Protein AF-A0A956B922-F1 (afdb_monomer)

Mean predicted aligned error: 12.4 Å

Structure (mmCIF, N/CA/C/O backbone):
data_AF-A0A956B922-F1
#
_entry.id   AF-A0A956B922-F1
#
loop_
_atom_site.group_PDB
_atom_site.id
_atom_site.type_symbol
_atom_site.label_atom_id
_atom_site.label_alt_id
_atom_site.label_comp_id
_atom_site.label_asym_id
_atom_site.label_entity_id
_atom_site.label_seq_id
_atom_site.pdbx_PDB_ins_code
_atom_site.Cartn_x
_atom_site.Cartn_y
_atom_site.Cartn_z
_atom_site.occupancy
_atom_site.B_iso_or_equiv
_atom_site.auth_seq_id
_atom_site.auth_comp_id
_atom_site.auth_asym_id
_atom_site.auth_atom_id
_atom_site.pdbx_PDB_model_num
ATOM 1 N N . MET A 1 1 ? -27.093 -33.932 66.397 1.00 34.81 1 MET A N 1
ATOM 2 C CA . MET A 1 1 ? -25.924 -34.643 65.842 1.00 34.81 1 MET A CA 1
ATOM 3 C C . MET A 1 1 ? -26.112 -34.804 64.341 1.00 34.81 1 MET A C 1
ATOM 5 O O . MET A 1 1 ? -27.134 -35.323 63.929 1.00 34.81 1 MET A O 1
ATOM 9 N N . SER A 1 2 ? -25.127 -34.314 63.583 1.00 29.86 2 SER A N 1
ATOM 10 C CA . SER A 1 2 ? -24.833 -34.545 62.159 1.00 29.86 2 SER A CA 1
ATOM 11 C C . SER A 1 2 ? -25.889 -34.184 61.099 1.00 29.86 2 SER A C 1
ATOM 13 O O . SER A 1 2 ? -26.718 -34.999 60.703 1.00 29.86 2 SER A O 1
ATOM 15 N N . LYS A 1 3 ? -25.764 -32.958 60.565 1.00 28.09 3 LYS A N 1
ATOM 16 C CA . LYS A 1 3 ? -26.136 -32.622 59.184 1.00 28.09 3 LYS A CA 1
ATOM 17 C C . LYS A 1 3 ? -25.155 -33.341 58.249 1.00 28.09 3 LYS A C 1
ATOM 19 O O . LYS A 1 3 ? -23.951 -33.140 58.387 1.00 28.09 3 LYS A O 1
ATOM 24 N N . LYS A 1 4 ? -25.651 -34.121 57.287 1.00 29.56 4 LYS A N 1
ATOM 25 C CA . LYS A 1 4 ? -24.865 -34.519 56.113 1.00 29.56 4 LYS A CA 1
ATOM 26 C C . LYS A 1 4 ? -25.288 -33.655 54.933 1.00 29.56 4 LYS A C 1
ATOM 28 O O . LYS A 1 4 ? -26.379 -33.817 54.397 1.00 29.56 4 LYS A O 1
ATOM 33 N N . SER A 1 5 ? -24.411 -32.721 54.588 1.00 27.95 5 SER A N 1
ATOM 34 C CA . SER A 1 5 ? -24.402 -32.030 53.306 1.00 27.95 5 SER A CA 1
ATOM 35 C C . SER A 1 5 ? -24.008 -33.022 52.216 1.00 27.95 5 SER A C 1
ATOM 37 O O . SER A 1 5 ? -23.019 -33.736 52.371 1.00 27.95 5 SER A O 1
ATOM 39 N N . TYR A 1 6 ? -24.741 -33.023 51.108 1.00 27.84 6 TYR A N 1
ATOM 40 C CA . TYR A 1 6 ? -24.252 -33.551 49.842 1.00 27.84 6 TYR A CA 1
ATOM 41 C C . TYR A 1 6 ? -24.133 -32.372 48.877 1.00 27.84 6 TYR A C 1
ATOM 43 O O . TYR A 1 6 ? -25.131 -31.837 48.407 1.00 27.84 6 TYR A O 1
ATOM 51 N N . MET A 1 7 ? -22.889 -31.937 48.658 1.00 27.11 7 MET A N 1
ATOM 52 C CA . MET A 1 7 ? -22.489 -31.192 47.469 1.00 27.11 7 MET A CA 1
ATOM 53 C C . MET A 1 7 ? -22.373 -32.190 46.318 1.00 27.11 7 MET A C 1
ATOM 55 O O . MET A 1 7 ? -21.576 -33.120 46.395 1.00 27.11 7 MET A O 1
ATOM 59 N N . VAL A 1 8 ? -23.140 -31.956 45.262 1.00 29.84 8 VAL A N 1
ATOM 60 C CA . VAL A 1 8 ? -22.886 -32.397 43.885 1.00 29.84 8 VAL A CA 1
ATOM 61 C C . VAL A 1 8 ? -23.439 -31.224 43.061 1.00 29.84 8 VAL A C 1
ATOM 63 O O . VAL A 1 8 ? -24.632 -30.966 43.119 1.00 29.84 8 VAL A O 1
ATOM 66 N N . GLY A 1 9 ? -22.650 -30.332 42.461 1.00 29.05 9 GLY A N 1
ATOM 67 C CA . GLY A 1 9 ? -21.457 -30.607 41.669 1.00 29.05 9 GLY A CA 1
ATOM 68 C C . GLY A 1 9 ? -21.902 -31.073 40.286 1.00 29.05 9 GLY A C 1
ATOM 69 O O . GLY A 1 9 ? -21.775 -32.249 39.979 1.00 29.05 9 GLY A O 1
ATOM 70 N N . GLY A 1 10 ? -22.504 -30.185 39.492 1.00 24.92 10 GLY A N 1
ATOM 71 C CA . GLY A 1 10 ? -23.059 -30.551 38.192 1.00 24.92 10 GLY A CA 1
ATOM 72 C C . GLY A 1 10 ? -23.309 -29.332 37.319 1.00 24.92 10 GLY A C 1
ATOM 73 O O . GLY A 1 10 ? -24.366 -28.724 37.415 1.00 24.92 10 GLY A O 1
ATOM 74 N N . PHE A 1 11 ? -22.291 -28.985 36.528 1.00 28.58 11 PHE A N 1
ATOM 75 C CA . PHE A 1 11 ? -22.362 -28.315 35.228 1.00 28.58 11 PHE A CA 1
ATOM 76 C C . PHE A 1 11 ? -23.626 -27.481 34.966 1.00 28.58 11 PHE A C 1
ATOM 78 O O . PHE A 1 11 ? -24.575 -27.941 34.331 1.00 28.58 11 PHE A O 1
ATOM 85 N N . ALA A 1 12 ? -23.579 -26.203 35.343 1.00 25.89 12 ALA A N 1
ATOM 86 C CA . ALA A 1 12 ? -24.241 -25.198 34.529 1.00 25.89 12 ALA A CA 1
ATOM 87 C C . ALA A 1 12 ? -23.448 -25.126 33.216 1.00 25.89 12 ALA A C 1
ATOM 89 O O . ALA A 1 12 ? -22.438 -24.431 33.126 1.00 25.89 12 ALA A O 1
ATOM 90 N N . LEU A 1 13 ? -23.862 -25.918 32.221 1.00 27.23 13 LEU A N 1
ATOM 91 C CA . LEU A 1 13 ? -23.609 -25.583 30.827 1.00 27.23 13 LEU A CA 1
ATOM 92 C C . LEU A 1 13 ? -24.231 -24.198 30.623 1.00 27.23 13 LEU A C 1
ATOM 94 O O . LEU A 1 13 ? -25.440 -24.069 30.432 1.00 27.23 13 LEU A O 1
ATOM 98 N N . LEU A 1 14 ? -23.404 -23.161 30.741 1.00 28.69 14 LEU A N 1
ATOM 99 C CA . LEU A 1 14 ? -23.696 -21.865 30.161 1.00 28.69 14 LEU A CA 1
ATOM 100 C C . LEU A 1 14 ? -23.842 -22.123 28.666 1.00 28.69 14 LEU A C 1
ATOM 102 O O . LEU A 1 14 ? -22.870 -22.359 27.953 1.00 28.69 14 LEU A O 1
ATOM 106 N N . LEU A 1 15 ? -25.094 -22.138 28.223 1.00 28.38 15 LEU A N 1
ATOM 107 C CA . LEU A 1 15 ? -25.459 -21.827 26.856 1.00 28.38 15 LEU A CA 1
ATOM 108 C C . LEU A 1 15 ? -24.940 -20.409 26.591 1.00 28.38 15 LEU A C 1
ATOM 110 O O . LEU A 1 15 ? -25.674 -19.435 26.738 1.00 28.38 15 LEU A O 1
ATOM 114 N N . ILE A 1 16 ? -23.656 -20.297 26.241 1.00 37.59 16 ILE A N 1
ATOM 115 C CA . ILE A 1 16 ? -23.102 -19.153 25.520 1.00 37.59 16 ILE A CA 1
ATOM 116 C C . ILE A 1 16 ? -23.740 -19.252 24.135 1.00 37.59 16 ILE A C 1
ATOM 118 O O . ILE A 1 16 ? -23.210 -19.854 23.204 1.00 37.59 16 ILE A O 1
ATOM 122 N N . GLY A 1 17 ? -24.992 -18.807 24.060 1.00 27.02 17 GLY A N 1
ATOM 123 C CA . GLY A 1 17 ? -25.743 -18.737 22.827 1.00 27.02 17 GLY A CA 1
ATOM 124 C C . GLY A 1 17 ? -25.098 -17.694 21.929 1.00 27.02 17 GLY A C 1
ATOM 125 O O . GLY A 1 17 ? -25.085 -16.521 22.273 1.00 27.02 17 GLY A O 1
ATOM 126 N N . CYS A 1 18 ? -24.563 -18.153 20.801 1.00 31.36 18 CYS A N 1
ATOM 127 C CA . CYS A 1 18 ? -24.664 -17.519 19.485 1.00 31.36 18 CYS A CA 1
ATOM 128 C C . CYS A 1 18 ? -24.556 -15.981 19.392 1.00 31.36 18 CYS A C 1
ATOM 130 O O . CYS A 1 18 ? -25.270 -15.385 18.596 1.00 31.36 18 CYS A O 1
ATOM 132 N N . ASN A 1 19 ? -23.632 -15.348 20.111 1.00 37.56 19 ASN A N 1
ATOM 133 C CA . ASN A 1 19 ? -23.048 -14.077 19.684 1.00 37.56 19 ASN A CA 1
ATOM 134 C C . ASN A 1 19 ? -21.639 -14.403 19.203 1.00 37.56 19 ASN A C 1
ATOM 136 O O . ASN A 1 19 ? -20.696 -14.408 19.990 1.00 37.56 19 ASN A O 1
ATOM 140 N N . GLY A 1 20 ? -21.506 -14.775 17.929 1.00 41.16 20 GLY A N 1
ATOM 141 C CA . GLY A 1 20 ? -20.183 -14.836 17.317 1.00 41.16 20 GLY A CA 1
ATOM 142 C C . GLY A 1 20 ? -19.549 -13.456 17.470 1.00 41.16 20 GLY A C 1
ATOM 143 O O . GLY A 1 20 ? -20.101 -12.487 16.957 1.00 41.16 20 GLY A O 1
ATOM 144 N N . GLY A 1 21 ? -18.442 -13.354 18.212 1.00 47.25 21 GLY A N 1
ATOM 145 C CA . GLY A 1 21 ? -17.763 -12.079 18.487 1.00 47.25 21 GLY A CA 1
ATOM 146 C C . GLY A 1 21 ? -17.440 -11.273 17.222 1.00 47.25 21 GLY A C 1
ATOM 147 O O . GLY A 1 21 ? -17.372 -10.049 17.279 1.00 47.25 21 GLY A O 1
ATOM 148 N N . GLU A 1 22 ? -17.375 -11.954 16.073 1.00 52.19 22 GLU A N 1
ATOM 149 C CA . GLU A 1 22 ? -17.202 -11.383 14.735 1.00 52.19 22 GLU A CA 1
ATOM 150 C C . GLU A 1 22 ? -18.235 -10.317 14.342 1.00 52.19 22 GLU A C 1
ATOM 152 O O . GLU A 1 22 ? -17.921 -9.453 13.528 1.00 52.19 22 GLU A O 1
ATOM 157 N N . SER A 1 23 ? -19.458 -10.333 14.893 1.00 59.66 23 SER A N 1
ATOM 158 C CA . SER A 1 23 ? -20.476 -9.328 14.543 1.00 59.66 23 SER A CA 1
ATOM 159 C C . SER A 1 23 ? -20.395 -8.043 15.360 1.00 59.66 23 SER A C 1
ATOM 161 O O . SER A 1 23 ? -21.092 -7.082 15.038 1.00 59.66 23 SER A O 1
ATOM 163 N N . ASN A 1 24 ? -19.615 -8.034 16.443 1.00 77.94 24 ASN A N 1
ATOM 164 C CA . ASN A 1 24 ? -19.646 -6.945 17.415 1.00 77.94 24 ASN A CA 1
ATOM 165 C C . ASN A 1 24 ? -18.493 -5.964 17.249 1.00 77.94 24 ASN A C 1
ATOM 167 O O . ASN A 1 24 ? -18.608 -4.838 17.708 1.00 77.94 24 ASN A O 1
ATOM 171 N N . PHE A 1 25 ? -17.415 -6.350 16.575 1.00 85.19 25 PHE A N 1
ATOM 172 C CA . PHE A 1 25 ? -16.314 -5.450 16.267 1.00 85.19 25 PHE A CA 1
ATOM 173 C C . PHE A 1 25 ? -16.292 -5.175 14.766 1.00 85.19 25 PHE A C 1
ATOM 175 O O . PHE A 1 25 ? -16.017 -6.072 13.968 1.00 85.19 25 PHE A O 1
ATOM 182 N N . ILE A 1 26 ? -16.649 -3.954 14.371 1.00 85.12 26 ILE A N 1
ATOM 183 C CA . ILE A 1 26 ? -16.926 -3.625 12.971 1.00 85.12 26 ILE A CA 1
ATOM 184 C C . ILE A 1 26 ? -16.044 -2.455 12.533 1.00 85.12 26 ILE A C 1
ATOM 186 O O . ILE A 1 26 ? -16.339 -1.315 12.893 1.00 85.12 26 ILE A O 1
ATOM 190 N N . PRO A 1 27 ? -14.985 -2.688 11.741 1.00 81.50 27 PRO A N 1
ATOM 191 C CA . PRO A 1 27 ? -14.300 -1.624 11.022 1.00 81.50 27 PRO A CA 1
ATOM 192 C C . PRO A 1 27 ? -15.249 -1.009 9.988 1.00 81.50 27 PRO A C 1
ATOM 194 O O . PRO A 1 27 ? -15.938 -1.720 9.258 1.00 81.50 27 PRO A O 1
ATOM 197 N N . LEU A 1 28 ? -15.295 0.319 9.939 1.00 85.31 28 LEU A N 1
ATOM 198 C CA . LEU A 1 28 ? -16.230 1.078 9.114 1.00 85.31 28 LEU A CA 1
ATOM 199 C C . LEU A 1 28 ? -15.533 1.690 7.893 1.00 85.31 28 LEU A C 1
ATOM 201 O O . LEU A 1 28 ? -15.808 1.296 6.763 1.00 85.31 28 LEU A O 1
ATOM 205 N N . TRP A 1 29 ? -14.638 2.656 8.107 1.00 80.44 29 TRP A N 1
ATOM 206 C CA . TRP A 1 29 ? -13.898 3.343 7.043 1.00 80.44 29 TRP A CA 1
ATOM 207 C C . TRP A 1 29 ? -12.605 3.965 7.574 1.00 80.44 29 TRP A C 1
ATOM 209 O O . TRP A 1 29 ? -12.457 4.178 8.776 1.00 80.44 29 TRP A O 1
ATOM 219 N N . ALA A 1 30 ? -11.675 4.281 6.673 1.00 81.31 30 ALA A N 1
ATOM 220 C CA . ALA A 1 30 ? -10.483 5.050 7.009 1.00 81.31 30 ALA A CA 1
ATOM 221 C C . ALA A 1 30 ? -10.776 6.560 7.085 1.00 81.31 30 ALA A C 1
ATOM 223 O O . ALA A 1 30 ? -11.542 7.097 6.279 1.00 81.31 30 ALA A O 1
ATOM 224 N N . THR A 1 31 ? -10.125 7.230 8.030 1.00 77.69 31 THR A N 1
ATOM 225 C CA . THR A 1 31 ? -10.118 8.681 8.230 1.00 77.69 31 THR A CA 1
ATOM 226 C C . THR A 1 31 ? -8.689 9.239 8.155 1.00 77.69 31 THR A C 1
ATOM 228 O O . THR A 1 31 ? -7.715 8.483 8.114 1.00 77.69 31 THR A O 1
ATOM 231 N N . VAL A 1 32 ? -8.572 10.564 8.110 1.00 70.69 32 VAL A N 1
ATOM 232 C CA . VAL A 1 32 ? -7.322 11.335 8.109 1.00 70.69 32 VAL A CA 1
ATOM 233 C C . VAL A 1 32 ? -7.220 12.194 9.365 1.00 70.69 32 VAL A C 1
ATOM 235 O O . VAL A 1 32 ? -8.251 12.536 9.958 1.00 70.69 32 VAL A O 1
ATOM 238 N N . PRO A 1 33 ? -6.004 12.617 9.743 1.00 75.38 33 PRO A N 1
ATOM 239 C CA . PRO A 1 33 ? -5.855 13.787 10.589 1.00 75.38 33 PRO A CA 1
ATOM 240 C C . PRO A 1 33 ? -6.596 14.981 9.977 1.00 75.38 33 PRO A C 1
ATOM 242 O O . PRO A 1 33 ? -6.668 15.140 8.753 1.00 75.38 33 PRO A O 1
ATOM 245 N N . GLY A 1 34 ? -7.163 15.809 10.842 1.00 70.69 34 GLY A N 1
ATOM 246 C CA . GLY A 1 34 ? -7.735 17.090 10.498 1.00 70.69 34 GLY A CA 1
ATOM 247 C C . GLY A 1 34 ? -6.688 17.942 9.802 1.00 70.69 34 GLY A C 1
ATOM 248 O O . GLY A 1 34 ? -5.478 17.758 9.960 1.00 70.69 34 GLY A O 1
ATOM 249 N N . TYR A 1 35 ? -7.151 18.860 8.970 1.00 74.12 35 TYR A N 1
ATOM 250 C CA . TYR A 1 35 ? -6.257 19.781 8.303 1.00 74.12 35 TYR A CA 1
ATOM 251 C C . TYR A 1 35 ? -6.915 21.139 8.135 1.00 74.12 35 TYR A C 1
ATOM 253 O O . TYR A 1 35 ? -8.118 21.265 7.894 1.00 74.12 35 TYR A O 1
ATOM 261 N N . SER A 1 36 ? -6.072 22.159 8.156 1.00 77.62 36 SER A N 1
ATOM 262 C CA . SER A 1 36 ? -6.420 23.527 7.830 1.00 77.62 36 SER A CA 1
ATOM 263 C C . SER A 1 36 ? -5.662 23.964 6.576 1.00 77.62 36 SER A C 1
ATOM 265 O O . SER A 1 36 ? -4.457 23.753 6.431 1.00 77.62 36 SER A O 1
ATOM 267 N N . LEU A 1 37 ? -6.391 24.550 5.623 1.00 75.75 37 LEU A N 1
ATOM 268 C CA . LEU A 1 37 ? -5.831 25.123 4.401 1.00 75.75 37 LEU A CA 1
ATOM 269 C C . LEU A 1 37 ? -5.811 26.645 4.536 1.00 75.75 37 LEU A C 1
ATOM 271 O O . LEU A 1 37 ? -6.863 27.275 4.647 1.00 75.75 37 LEU A O 1
ATOM 275 N N . ASP A 1 38 ? -4.626 27.243 4.485 1.00 77.38 38 ASP A N 1
ATOM 276 C CA . ASP A 1 38 ? -4.499 28.686 4.316 1.00 77.38 38 ASP A CA 1
ATOM 277 C C . ASP A 1 38 ? -4.781 29.039 2.851 1.00 77.38 38 ASP A C 1
ATOM 279 O O . ASP A 1 38 ? -3.953 28.816 1.969 1.00 77.38 38 ASP A O 1
ATOM 283 N N . GLU A 1 39 ? -5.956 29.604 2.577 1.00 77.56 39 GLU A N 1
ATOM 284 C CA . GLU A 1 39 ? -6.369 29.992 1.224 1.00 77.56 39 GLU A CA 1
ATOM 285 C C . GLU A 1 39 ? -5.457 31.055 0.582 1.00 77.56 39 GLU A C 1
ATOM 287 O O . GLU A 1 39 ? -5.388 31.142 -0.644 1.00 77.56 39 GLU A O 1
ATOM 292 N N . ALA A 1 40 ? -4.751 31.867 1.378 1.00 78.38 40 ALA A N 1
ATOM 293 C CA . ALA A 1 40 ? -3.894 32.934 0.866 1.00 78.38 40 ALA A CA 1
ATOM 294 C C . ALA A 1 40 ? -2.523 32.419 0.410 1.00 78.38 40 ALA A C 1
ATOM 296 O O . ALA A 1 40 ? -1.951 32.950 -0.545 1.00 78.38 40 ALA A O 1
ATOM 297 N N . THR A 1 41 ? -1.986 31.404 1.091 1.00 79.25 41 THR A N 1
ATOM 298 C CA . THR A 1 41 ? -0.660 30.835 0.793 1.00 79.25 41 THR A CA 1
ATOM 299 C C . THR A 1 41 ? -0.725 29.465 0.119 1.00 79.25 41 THR A C 1
ATOM 301 O O . THR A 1 41 ? 0.269 29.020 -0.452 1.00 79.25 41 THR A O 1
ATOM 304 N N . GLY A 1 42 ? -1.881 28.801 0.161 1.00 70.25 42 GLY A N 1
ATOM 305 C CA . GLY A 1 42 ? -2.052 27.408 -0.244 1.00 70.25 42 GLY A CA 1
ATOM 306 C C . GLY A 1 42 ? -1.382 26.412 0.708 1.00 70.25 42 GLY A C 1
ATOM 307 O O . GLY A 1 42 ? -1.245 25.243 0.351 1.00 70.25 42 GLY A O 1
ATOM 308 N N . LEU A 1 43 ? -0.925 26.859 1.885 1.00 73.75 43 LEU A N 1
ATOM 309 C CA . LEU A 1 43 ? -0.252 26.004 2.857 1.00 73.75 43 LEU A CA 1
ATOM 310 C C . LEU A 1 43 ? -1.271 25.114 3.577 1.00 73.75 43 LEU A C 1
ATOM 312 O O . LEU A 1 43 ? -2.275 25.599 4.095 1.00 73.75 43 LEU A O 1
ATOM 316 N N . VAL A 1 44 ? -0.980 23.816 3.635 1.00 70.25 44 VAL A N 1
ATOM 317 C CA . VAL A 1 44 ? -1.754 22.831 4.398 1.00 70.25 44 VAL A CA 1
ATOM 318 C C . VAL A 1 44 ? -1.069 22.605 5.740 1.00 70.25 44 VAL A C 1
ATOM 320 O O . VAL A 1 44 ? 0.123 22.301 5.777 1.00 70.25 44 VAL A O 1
ATOM 323 N N . THR A 1 45 ? -1.818 22.753 6.830 1.00 77.75 45 THR A N 1
ATOM 324 C CA . THR A 1 45 ? -1.390 22.397 8.188 1.00 77.75 45 THR A CA 1
ATOM 325 C C . THR A 1 45 ? -2.215 21.210 8.660 1.00 77.75 45 THR A C 1
ATOM 327 O O . THR A 1 45 ? -3.421 21.191 8.443 1.00 77.75 45 THR A O 1
ATOM 330 N N . CYS A 1 46 ? -1.565 20.218 9.263 1.00 76.00 46 CYS A N 1
ATOM 331 C CA . CYS A 1 46 ? -2.232 19.039 9.802 1.00 76.00 46 CYS A CA 1
ATOM 332 C C . CYS A 1 46 ? -2.516 19.258 11.284 1.00 76.00 46 CYS A C 1
ATOM 334 O O . CYS A 1 46 ? -1.608 19.472 12.093 1.00 76.00 46 CYS A O 1
ATOM 336 N N . ASP A 1 47 ? -3.791 19.214 11.618 1.00 71.50 47 ASP A N 1
ATOM 337 C CA . ASP A 1 47 ? -4.318 19.376 12.953 1.00 71.50 47 ASP A CA 1
ATOM 338 C C . ASP A 1 47 ? -4.384 17.938 13.485 1.00 71.50 47 ASP A C 1
ATOM 340 O O . ASP A 1 47 ? -5.219 17.169 13.033 1.00 71.50 47 ASP A O 1
ATOM 344 N N . GLY A 1 48 ? -3.450 17.508 14.341 1.00 67.19 48 GLY A N 1
ATOM 345 C CA . GLY A 1 48 ? -3.268 16.090 14.729 1.00 67.19 48 GLY A CA 1
ATOM 346 C C . GLY A 1 48 ? -4.462 15.386 15.410 1.00 67.19 48 GLY A C 1
ATOM 347 O O . GLY A 1 48 ? -4.295 14.307 15.972 1.00 67.19 48 GLY A O 1
ATOM 348 N N . GLU A 1 49 ? -5.647 15.991 15.403 1.00 77.25 49 GLU A N 1
ATOM 349 C CA . GLU A 1 49 ? -6.927 15.379 15.751 1.00 77.25 49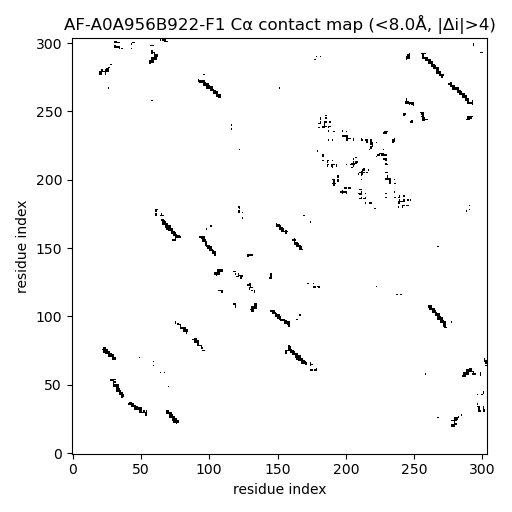 GLU A CA 1
ATOM 350 C C . GLU A 1 49 ? -7.506 14.659 14.530 1.00 77.25 49 GLU A C 1
ATOM 352 O O . GLU A 1 49 ? -7.392 15.147 13.417 1.00 77.25 49 GLU A O 1
ATOM 357 N N . LEU A 1 50 ? -8.146 13.504 14.698 1.00 76.56 50 LEU A N 1
ATOM 358 C CA . LEU A 1 50 ? -8.727 12.781 13.563 1.00 76.56 50 LEU A CA 1
ATOM 359 C C . LEU A 1 50 ? -10.059 13.403 13.132 1.00 76.56 50 LEU A C 1
ATOM 361 O O . LEU A 1 50 ? -10.886 13.768 13.967 1.00 76.56 50 LEU A O 1
ATOM 365 N N . SER A 1 51 ? -10.288 13.476 11.822 1.00 70.81 51 SER A N 1
ATOM 366 C CA . SER A 1 51 ? -11.582 13.866 11.263 1.00 70.81 51 SER A CA 1
ATOM 367 C C . SER A 1 51 ? -12.617 12.744 11.441 1.00 70.81 51 SER A C 1
ATOM 369 O O . SER A 1 51 ? -12.282 11.558 11.433 1.00 70.81 51 SER A O 1
ATOM 371 N N . GLU A 1 52 ? -13.902 13.086 11.553 1.00 70.12 52 GLU A N 1
ATOM 372 C CA . GLU A 1 52 ? -14.991 12.100 11.430 1.00 70.12 52 GLU A CA 1
ATOM 373 C C . GLU A 1 52 ? -15.377 11.833 9.963 1.00 70.12 52 GLU A C 1
ATOM 375 O O . GLU A 1 52 ? -16.194 10.954 9.674 1.00 70.12 52 GLU A O 1
ATOM 380 N N . GLU A 1 53 ? -14.801 12.582 9.021 1.00 69.81 53 GLU A N 1
ATOM 381 C CA . GLU A 1 53 ? -15.116 12.461 7.604 1.00 69.81 53 GLU A CA 1
ATOM 382 C C . GLU A 1 53 ? -14.591 11.151 7.008 1.00 69.81 53 GLU A C 1
ATOM 384 O O . GLU A 1 53 ? -13.473 10.700 7.261 1.00 69.81 53 GLU A O 1
ATOM 389 N N . GLN A 1 54 ? -15.418 10.536 6.164 1.00 68.31 54 GLN A N 1
ATOM 390 C CA . GLN A 1 54 ? -15.022 9.363 5.403 1.00 68.31 54 GLN A CA 1
ATOM 391 C C . GLN A 1 54 ? -14.049 9.755 4.289 1.00 68.31 54 GLN A C 1
ATOM 393 O O . GLN A 1 54 ? -14.367 10.599 3.448 1.00 68.31 54 GLN A O 1
ATOM 398 N N . MET A 1 55 ? -12.909 9.066 4.204 1.00 67.06 55 MET A N 1
ATOM 399 C CA . MET A 1 55 ? -12.054 9.180 3.027 1.00 67.06 55 MET A CA 1
ATOM 400 C C . MET A 1 55 ? -12.710 8.540 1.800 1.00 67.06 55 MET A C 1
ATOM 402 O O . MET A 1 55 ? -12.891 7.323 1.721 1.00 67.06 55 MET A O 1
ATOM 406 N N . LEU A 1 56 ? -13.011 9.369 0.801 1.00 57.53 56 LEU A N 1
ATOM 407 C CA . LEU A 1 56 ? -13.409 8.940 -0.539 1.00 57.53 56 LEU A CA 1
ATOM 408 C C . LEU A 1 56 ? -12.158 8.755 -1.409 1.00 57.53 56 LEU A C 1
ATOM 410 O O . LEU A 1 56 ? -11.882 9.552 -2.302 1.00 57.53 56 LEU A O 1
ATOM 414 N N . GLY A 1 57 ? -11.398 7.701 -1.121 1.00 67.56 57 GLY A N 1
ATOM 415 C CA . GLY A 1 57 ? -10.203 7.323 -1.875 1.00 67.56 57 GLY A CA 1
ATOM 416 C C . GLY A 1 57 ? -8.908 7.659 -1.144 1.00 67.56 57 GLY A C 1
ATOM 417 O O . GLY A 1 57 ? -8.674 8.793 -0.734 1.00 67.56 57 GLY A O 1
ATOM 418 N N . ILE A 1 58 ? -8.068 6.640 -0.995 1.00 78.69 58 ILE A N 1
ATOM 419 C CA . ILE A 1 58 ? -6.748 6.733 -0.378 1.00 78.69 58 ILE A CA 1
ATOM 420 C C . ILE A 1 58 ? -5.735 6.704 -1.507 1.00 78.69 58 ILE A C 1
ATOM 422 O O . ILE A 1 58 ? -5.826 5.860 -2.398 1.00 78.69 58 ILE A O 1
ATOM 426 N N . SER A 1 59 ? -4.792 7.637 -1.509 1.00 80.31 59 SER A N 1
ATOM 427 C CA . SER A 1 59 ? -3.796 7.729 -2.572 1.00 80.31 59 SER A CA 1
ATOM 428 C C . SER A 1 59 ? -2.408 7.888 -1.988 1.00 80.31 59 SER A C 1
ATOM 430 O O . SER A 1 59 ? -2.215 8.719 -1.104 1.00 80.31 59 SER A O 1
ATOM 432 N N . VAL A 1 60 ? -1.471 7.091 -2.491 1.00 83.12 60 VAL A N 1
ATOM 433 C CA . VAL A 1 60 ? -0.066 7.112 -2.106 1.00 83.12 60 VAL A CA 1
ATOM 434 C C . VAL A 1 60 ? 0.755 7.604 -3.286 1.00 83.12 60 VAL A C 1
ATOM 436 O O . VAL A 1 60 ? 0.834 6.941 -4.324 1.00 83.12 60 VAL A O 1
ATOM 439 N N . ASP A 1 61 ? 1.371 8.771 -3.122 1.00 85.06 61 ASP A N 1
ATOM 440 C CA . ASP A 1 61 ? 2.349 9.265 -4.079 1.00 85.06 61 ASP A CA 1
ATOM 441 C C . ASP A 1 61 ? 3.723 8.687 -3.739 1.00 85.06 61 ASP A C 1
ATOM 443 O O . ASP A 1 61 ? 4.402 9.145 -2.815 1.00 85.06 61 ASP A O 1
ATOM 447 N N . VAL A 1 62 ? 4.128 7.665 -4.490 1.00 85.88 62 VAL A N 1
ATOM 448 C CA . VAL A 1 62 ? 5.353 6.902 -4.219 1.00 85.88 62 VAL A CA 1
ATOM 449 C C . VAL A 1 62 ? 6.628 7.719 -4.428 1.00 85.88 62 VAL A C 1
ATOM 451 O O . VAL A 1 62 ? 7.699 7.278 -4.032 1.00 85.88 62 VAL A O 1
ATOM 454 N N . SER A 1 63 ? 6.537 8.914 -5.027 1.00 82.56 63 SER A N 1
ATOM 455 C CA . SER A 1 63 ? 7.691 9.809 -5.191 1.00 82.56 63 SER A CA 1
ATOM 456 C C . SER A 1 63 ? 8.004 10.654 -3.953 1.00 82.56 63 SER A C 1
ATOM 458 O O . SER A 1 63 ? 9.104 11.195 -3.842 1.00 82.56 63 SER A O 1
ATOM 460 N N . ILE A 1 64 ? 7.048 10.787 -3.028 1.00 79.44 64 ILE A N 1
ATOM 461 C CA . ILE A 1 64 ? 7.167 11.669 -1.855 1.00 79.44 64 ILE A CA 1
ATOM 462 C C . ILE A 1 64 ? 6.845 10.974 -0.530 1.00 79.44 64 ILE A C 1
ATOM 464 O O . ILE A 1 64 ? 7.319 11.423 0.513 1.00 79.44 64 ILE A O 1
ATOM 468 N N . GLN A 1 65 ? 6.029 9.917 -0.536 1.00 81.06 65 GLN A N 1
ATOM 469 C CA . GLN A 1 65 ? 5.654 9.179 0.671 1.00 81.06 65 GLN A CA 1
ATOM 470 C C . GLN A 1 65 ? 6.526 7.938 0.798 1.00 81.06 65 GLN A C 1
ATOM 472 O O . GLN A 1 65 ? 6.807 7.290 -0.199 1.00 81.06 65 GLN A O 1
ATOM 477 N N . SER A 1 66 ? 6.925 7.598 2.024 1.00 75.88 66 SER A N 1
ATOM 478 C CA . SER A 1 66 ? 7.733 6.410 2.333 1.00 75.88 66 SER A CA 1
ATOM 479 C C . SER A 1 66 ? 6.983 5.373 3.166 1.00 75.88 66 SER A C 1
ATOM 481 O O . SER A 1 66 ? 7.488 4.277 3.366 1.00 75.88 66 SER A O 1
ATOM 483 N N . SER A 1 67 ? 5.784 5.689 3.656 1.00 80.69 67 SER A N 1
ATOM 484 C CA . SER A 1 67 ? 4.858 4.728 4.260 1.00 80.69 67 SER A CA 1
ATOM 485 C C . SER A 1 67 ? 3.443 5.307 4.295 1.00 80.69 67 SER A C 1
ATOM 487 O O . SER A 1 67 ? 3.253 6.479 3.971 1.00 80.69 67 SER A O 1
ATOM 489 N N . LEU A 1 68 ? 2.461 4.494 4.683 1.00 82.62 68 LEU A N 1
ATOM 490 C CA . LEU A 1 68 ? 1.104 4.955 4.974 1.00 82.62 68 LEU A CA 1
ATOM 491 C C . LEU A 1 68 ? 0.616 4.354 6.288 1.00 82.62 68 LEU A C 1
ATOM 493 O O . LEU A 1 68 ? 0.495 3.129 6.408 1.00 82.62 68 LEU A O 1
ATOM 497 N N . THR A 1 69 ? 0.252 5.233 7.216 1.00 83.81 69 THR A N 1
ATOM 498 C CA . THR A 1 69 ? -0.540 4.883 8.392 1.00 83.81 69 THR A CA 1
ATOM 499 C C . THR A 1 69 ? -2.010 5.171 8.107 1.00 83.81 69 THR A C 1
ATOM 501 O O . THR A 1 69 ? -2.370 6.255 7.652 1.00 83.81 69 THR A O 1
ATOM 504 N N . LEU A 1 70 ? -2.871 4.184 8.346 1.00 85.50 70 LEU A N 1
ATOM 505 C CA . LEU A 1 70 ? -4.316 4.341 8.278 1.00 85.50 70 LEU A CA 1
ATOM 506 C C . LEU A 1 70 ? -4.907 4.452 9.672 1.00 85.50 70 LEU A C 1
ATOM 508 O O . LEU A 1 70 ? -4.622 3.631 10.543 1.00 85.50 70 LEU A O 1
ATOM 512 N N . TYR A 1 71 ? -5.827 5.400 9.817 1.00 88.06 71 TYR A N 1
ATOM 513 C CA . TYR A 1 71 ? -6.711 5.505 10.965 1.00 88.06 71 TYR A CA 1
ATOM 514 C C . TYR A 1 71 ? -8.080 4.962 10.571 1.00 88.06 71 TYR A C 1
ATOM 516 O O . TYR A 1 71 ? -8.831 5.608 9.850 1.00 88.06 71 TYR A O 1
ATOM 524 N N . VAL A 1 72 ? -8.410 3.751 11.001 1.00 89.12 72 VAL A N 1
ATOM 525 C CA . VAL A 1 72 ? -9.686 3.095 10.705 1.00 89.12 72 VAL A CA 1
ATOM 526 C C . VAL A 1 72 ? -10.664 3.365 11.836 1.00 89.12 72 VAL A C 1
ATOM 528 O O . VAL A 1 72 ? -10.403 3.026 12.987 1.00 89.12 72 VAL A O 1
ATOM 531 N N . LEU A 1 73 ? -11.807 3.965 11.517 1.00 89.88 73 LEU A N 1
ATOM 532 C CA . LEU A 1 73 ? -12.921 4.075 12.446 1.00 89.88 73 LEU A CA 1
ATOM 533 C C . LEU A 1 73 ? -13.563 2.696 12.607 1.00 89.88 73 LEU A C 1
ATOM 535 O O . LEU A 1 73 ? -13.917 2.057 11.616 1.00 89.88 73 LEU A O 1
ATOM 539 N N . ALA A 1 74 ? -13.744 2.252 13.843 1.00 91.75 74 ALA A N 1
ATOM 540 C CA . ALA A 1 74 ? -14.383 0.992 14.175 1.00 91.75 74 ALA A CA 1
ATOM 541 C C . ALA A 1 74 ? -15.465 1.183 15.240 1.00 91.75 74 ALA A C 1
ATOM 543 O O . ALA A 1 74 ? -15.390 2.071 16.086 1.00 91.75 74 ALA A O 1
ATOM 544 N N . GLU A 1 75 ? -16.486 0.337 15.181 1.00 92.38 75 GLU A N 1
ATOM 545 C CA . GLU A 1 75 ? -17.619 0.314 16.099 1.00 92.38 75 GLU A CA 1
ATOM 546 C C . GLU A 1 75 ? -17.545 -0.939 16.973 1.00 92.38 75 GLU A C 1
ATOM 548 O O . GLU A 1 75 ? -17.364 -2.049 16.461 1.00 92.38 75 GLU A O 1
ATOM 553 N N . ASN A 1 76 ? -17.711 -0.763 18.284 1.00 92.19 76 ASN A N 1
ATOM 554 C CA . ASN A 1 76 ? -17.902 -1.865 19.216 1.00 92.19 76 ASN A CA 1
ATOM 555 C C . ASN A 1 76 ? -19.392 -1.983 19.554 1.00 92.19 76 ASN A C 1
ATOM 557 O O . ASN A 1 76 ? -19.917 -1.232 20.359 1.00 92.19 76 ASN A O 1
ATOM 561 N N . ARG A 1 77 ? -20.090 -2.944 18.957 1.00 89.19 77 ARG A N 1
ATOM 562 C CA . ARG A 1 77 ? -21.501 -3.260 19.237 1.00 89.19 77 ARG A CA 1
ATOM 563 C C . ARG A 1 77 ? -21.690 -4.265 20.367 1.00 89.19 77 ARG A C 1
ATOM 565 O O . ARG A 1 77 ? -22.810 -4.727 20.585 1.00 89.19 77 ARG A O 1
ATOM 572 N N . ALA A 1 78 ? -20.620 -4.671 21.051 1.00 84.56 78 ALA A N 1
ATOM 573 C CA . ALA A 1 78 ? -20.778 -5.508 22.226 1.00 84.56 78 ALA A CA 1
ATOM 574 C C . ALA A 1 78 ? -21.554 -4.726 23.288 1.00 84.56 78 ALA A C 1
ATOM 576 O O . ALA A 1 78 ? -21.295 -3.549 23.511 1.00 84.56 78 ALA A O 1
ATOM 577 N N . MET A 1 79 ? -22.497 -5.398 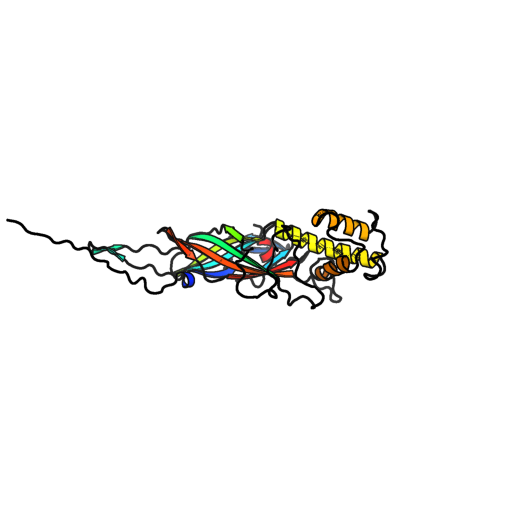23.942 1.00 80.88 79 MET A N 1
ATOM 578 C CA . MET A 1 79 ? -23.166 -4.876 25.127 1.00 80.88 79 MET A CA 1
ATOM 579 C C . MET A 1 79 ? -22.498 -5.460 26.359 1.00 80.88 79 MET A C 1
ATOM 581 O O . MET A 1 79 ? -22.201 -6.659 26.393 1.00 80.88 79 MET A O 1
ATOM 585 N N . ASP A 1 80 ? -22.297 -4.639 27.379 1.00 79.50 80 ASP A N 1
ATOM 586 C CA . ASP A 1 80 ? -21.886 -5.113 28.693 1.00 79.50 80 ASP A CA 1
ATOM 587 C C . ASP A 1 80 ? -22.958 -6.059 29.260 1.00 79.50 80 ASP A C 1
ATOM 589 O O . ASP A 1 80 ? -24.139 -5.717 29.351 1.00 79.50 80 ASP A O 1
ATOM 593 N N . GLN A 1 81 ? -22.559 -7.286 29.606 1.00 72.38 81 GLN A N 1
ATOM 594 C CA . GLN A 1 81 ? -23.475 -8.291 30.147 1.00 72.38 81 GLN A CA 1
ATOM 595 C C . GLN A 1 81 ? -23.323 -8.393 31.657 1.00 72.38 81 GLN A C 1
ATOM 597 O O . GLN A 1 81 ? -22.233 -8.620 32.173 1.00 72.38 81 GLN A O 1
ATOM 602 N N . GLU A 1 82 ? -24.434 -8.271 32.376 1.00 75.25 82 GLU A N 1
ATOM 603 C CA . GLU A 1 82 ? -24.439 -8.410 33.825 1.00 75.25 82 GLU A CA 1
ATOM 604 C C . GLU A 1 82 ? -24.356 -9.890 34.233 1.00 75.25 82 GLU A C 1
ATOM 606 O O . GLU A 1 82 ? -25.201 -10.712 33.870 1.00 75.25 82 GLU A O 1
ATOM 611 N N . VAL A 1 83 ? -23.340 -10.237 35.025 1.00 76.81 83 VAL A N 1
ATOM 612 C CA . VAL A 1 83 ? -23.146 -11.580 35.575 1.00 76.81 83 VAL A CA 1
ATOM 613 C C . VAL A 1 83 ? -23.592 -11.599 37.033 1.00 76.81 83 VAL A C 1
ATOM 615 O O . VAL A 1 83 ? -23.053 -10.887 37.885 1.00 76.81 83 VAL A O 1
ATOM 618 N N . ILE A 1 84 ? -24.560 -12.464 37.344 1.00 76.75 84 ILE A N 1
ATOM 619 C CA . ILE A 1 84 ? -25.001 -12.707 38.721 1.00 76.75 84 ILE A CA 1
ATOM 620 C C . ILE A 1 84 ? -24.077 -13.747 39.358 1.00 76.75 84 ILE A C 1
ATOM 622 O O . ILE A 1 84 ? -24.034 -14.910 38.952 1.00 76.75 84 ILE A O 1
ATOM 626 N N . LEU A 1 85 ? -23.345 -13.334 40.388 1.00 77.62 85 LEU A N 1
ATOM 627 C CA . LEU A 1 85 ? -22.466 -14.195 41.168 1.00 77.62 85 LEU A CA 1
ATOM 628 C C . LEU A 1 85 ? -23.285 -15.058 42.139 1.00 77.62 85 LEU A C 1
ATOM 630 O O . LEU A 1 85 ? -24.323 -14.646 42.656 1.00 77.62 85 LEU A O 1
ATOM 634 N N . GLY A 1 86 ? -22.790 -16.255 42.468 1.00 76.31 86 GLY A N 1
ATOM 635 C CA . GLY A 1 86 ? -23.492 -17.206 43.347 1.00 76.31 86 GLY A CA 1
ATOM 636 C C . GLY A 1 86 ? -23.756 -16.720 44.784 1.00 76.31 86 GLY A C 1
ATOM 637 O O . GLY A 1 86 ? -24.500 -17.364 45.518 1.00 76.31 86 GLY A O 1
ATOM 638 N N . ASN A 1 87 ? -23.170 -15.591 45.195 1.00 82.44 87 ASN A N 1
ATOM 639 C CA . ASN A 1 87 ? -23.433 -14.911 46.468 1.00 82.44 87 ASN A CA 1
ATOM 640 C C . ASN A 1 87 ? -24.498 -13.797 46.362 1.00 82.44 87 ASN A C 1
ATOM 642 O O . ASN A 1 87 ? -24.717 -13.086 47.341 1.00 82.44 87 ASN A O 1
ATOM 646 N N . GLY A 1 88 ? -25.130 -13.627 45.196 1.00 77.88 88 GLY A N 1
ATOM 647 C CA . GLY A 1 88 ? -26.069 -12.540 44.912 1.00 77.88 88 GLY A CA 1
ATOM 648 C C . GLY A 1 88 ? -25.404 -11.205 44.565 1.00 77.88 88 GLY A C 1
ATOM 649 O O . GLY A 1 88 ? -26.105 -10.208 44.426 1.00 77.88 88 GLY A O 1
ATOM 650 N N . GLY A 1 89 ? -24.073 -11.164 44.440 1.00 79.25 89 GLY A N 1
ATOM 651 C CA . GLY A 1 89 ? -23.365 -10.009 43.896 1.00 79.25 89 GLY A CA 1
ATOM 652 C C . GLY A 1 89 ? -23.574 -9.888 42.386 1.00 79.25 89 GLY A C 1
ATOM 653 O O . GLY A 1 89 ? -23.765 -10.889 41.700 1.00 79.25 89 GLY A O 1
ATOM 654 N N . GLN A 1 90 ? -23.513 -8.664 41.876 1.00 77.81 90 GLN A N 1
ATOM 655 C CA . GLN A 1 90 ? -23.543 -8.366 40.446 1.00 77.81 90 GLN A CA 1
ATOM 656 C C . GLN A 1 90 ? -22.153 -7.907 40.010 1.00 77.81 90 GLN A C 1
ATOM 658 O O . GLN A 1 90 ? -21.491 -7.149 40.723 1.00 77.81 90 GLN A O 1
ATOM 663 N N . TYR A 1 91 ? -21.698 -8.398 38.862 1.00 77.88 91 TYR A N 1
ATOM 664 C CA . TYR A 1 91 ? -20.468 -7.957 38.221 1.00 77.88 91 TYR A CA 1
ATOM 665 C C . TYR A 1 91 ? -20.718 -7.803 36.727 1.00 77.88 91 TYR A C 1
ATOM 667 O O . TYR A 1 91 ? -21.196 -8.732 36.081 1.00 77.88 91 TYR A O 1
ATOM 675 N N . THR A 1 92 ? -20.369 -6.642 36.189 1.00 77.31 92 THR A N 1
ATOM 676 C CA . THR A 1 92 ? -20.474 -6.352 34.762 1.00 77.31 92 THR A CA 1
ATOM 677 C C . THR A 1 92 ? -19.054 -6.262 34.209 1.00 77.31 92 THR A C 1
ATOM 679 O O . THR A 1 92 ? -18.401 -5.234 34.414 1.00 77.31 92 THR A O 1
ATOM 682 N N . PRO A 1 93 ? -18.507 -7.340 33.611 1.00 74.69 93 PRO A N 1
ATOM 683 C CA . PRO A 1 93 ? -17.248 -7.246 32.887 1.00 74.69 93 PRO A CA 1
ATOM 684 C C . PRO A 1 93 ? -17.404 -6.234 31.755 1.00 74.69 93 PRO A C 1
ATOM 686 O O . PRO A 1 93 ? -18.392 -6.269 31.026 1.00 74.69 93 PRO A O 1
ATOM 689 N N . SER A 1 94 ? -16.423 -5.344 31.622 1.00 81.25 94 SER A N 1
ATOM 690 C CA . SER A 1 94 ? -16.392 -4.411 30.502 1.00 81.25 94 SER A CA 1
ATOM 691 C C . SER A 1 94 ? -16.034 -5.165 29.226 1.00 81.25 94 SER A C 1
ATOM 693 O O . SER A 1 94 ? -15.008 -5.845 29.179 1.00 81.25 94 SER A O 1
ATOM 695 N N . ASN A 1 95 ? -16.849 -4.993 28.191 1.00 86.38 95 ASN A N 1
ATOM 696 C CA . ASN A 1 95 ? -16.631 -5.517 26.847 1.00 86.38 95 ASN A CA 1
ATOM 697 C C . ASN A 1 95 ? -15.939 -4.498 25.931 1.00 86.38 95 ASN A C 1
ATOM 699 O O . ASN A 1 95 ? -16.103 -4.535 24.711 1.00 86.38 95 ASN A O 1
ATOM 703 N N . GLN A 1 96 ? -15.174 -3.568 26.507 1.00 92.19 96 GLN A N 1
ATOM 704 C CA . GLN A 1 96 ? -14.313 -2.678 25.732 1.00 92.19 96 GLN A CA 1
ATOM 705 C C . GLN A 1 96 ? -13.259 -3.484 24.967 1.00 92.19 96 GLN A C 1
ATOM 707 O O . GLN A 1 96 ? -12.749 -4.485 25.470 1.00 92.19 96 GLN A O 1
ATOM 712 N N . ILE A 1 97 ? -12.936 -3.054 23.751 1.00 92.81 97 ILE A N 1
ATOM 713 C CA . ILE A 1 97 ? -12.024 -3.774 22.858 1.00 92.81 97 ILE A CA 1
ATOM 714 C C . ILE A 1 97 ? -10.797 -2.905 22.622 1.00 92.81 97 ILE A C 1
ATOM 716 O O . ILE A 1 97 ? -10.898 -1.828 22.039 1.00 92.81 97 ILE A O 1
ATOM 720 N N . THR A 1 98 ? -9.631 -3.373 23.057 1.00 95.12 98 THR A N 1
ATOM 721 C CA . THR A 1 98 ? -8.349 -2.734 22.736 1.00 95.12 98 THR A CA 1
ATOM 722 C C . THR A 1 98 ? -7.806 -3.339 21.442 1.00 95.12 98 THR A C 1
ATOM 724 O O . THR A 1 98 ? -7.625 -4.559 21.413 1.00 95.12 98 THR A O 1
ATOM 727 N N . PRO A 1 99 ? -7.536 -2.550 20.385 1.00 94.94 99 PRO A N 1
ATOM 728 C CA . PRO A 1 99 ? -6.931 -3.066 19.158 1.00 94.94 99 PRO A CA 1
ATOM 729 C C . PRO A 1 99 ? -5.566 -3.709 19.428 1.00 94.94 99 PRO A C 1
ATOM 731 O O . PRO A 1 99 ? -4.813 -3.230 20.276 1.00 94.94 99 PRO A O 1
ATOM 734 N N . LEU A 1 100 ? -5.256 -4.796 18.720 1.00 94.00 100 LEU A N 1
ATOM 735 C CA . LEU A 1 100 ? -3.991 -5.520 18.864 1.00 94.00 100 LEU A CA 1
ATOM 736 C C . LEU A 1 100 ? -3.245 -5.674 17.547 1.00 94.00 100 LEU A C 1
ATOM 738 O O . LEU A 1 100 ? -2.048 -5.395 17.470 1.00 94.00 100 LEU A O 1
ATOM 742 N N . ARG A 1 101 ? -3.932 -6.174 16.521 1.00 92.50 101 ARG A N 1
ATOM 743 C CA . ARG A 1 101 ? -3.318 -6.459 15.225 1.00 92.50 101 ARG A CA 1
ATOM 744 C C . ARG A 1 101 ? -4.316 -6.403 14.086 1.00 92.50 101 ARG A C 1
ATOM 746 O O . ARG A 1 101 ? -5.526 -6.452 14.298 1.00 92.50 101 ARG A O 1
ATOM 753 N N . PHE A 1 102 ? -3.781 -6.309 12.882 1.00 90.88 102 PHE A N 1
ATOM 754 C CA . PHE A 1 102 ? -4.514 -6.417 11.637 1.00 90.88 102 PHE A CA 1
ATOM 755 C C . PHE A 1 102 ? -3.876 -7.525 10.809 1.00 90.88 102 PHE A C 1
ATOM 757 O O . PHE A 1 102 ? -2.706 -7.430 10.437 1.00 90.88 102 PHE A O 1
ATOM 764 N N . ASP A 1 103 ? -4.650 -8.580 10.576 1.00 88.06 103 ASP A N 1
ATOM 765 C CA . ASP A 1 103 ? -4.275 -9.698 9.721 1.00 88.06 103 ASP A CA 1
ATOM 766 C C . ASP A 1 103 ? -4.858 -9.422 8.333 1.00 88.06 103 ASP A C 1
ATOM 768 O O . ASP A 1 103 ? -6.081 -9.336 8.172 1.00 88.06 103 ASP A O 1
ATOM 772 N N . PHE A 1 104 ? -3.998 -9.219 7.336 1.00 83.62 104 PHE A N 1
ATOM 773 C CA . PHE A 1 104 ? -4.416 -8.694 6.040 1.00 83.62 104 PHE A CA 1
ATOM 774 C C . PHE A 1 104 ? -3.644 -9.272 4.862 1.00 83.62 104 PHE A C 1
ATOM 776 O O . PHE A 1 104 ? -2.595 -9.894 5.001 1.00 83.62 104 PHE A O 1
ATOM 783 N N . HIS A 1 105 ? -4.168 -9.012 3.670 1.00 77.75 105 HIS A N 1
ATOM 784 C CA . HIS A 1 105 ? -3.512 -9.272 2.400 1.00 77.75 105 HIS A CA 1
ATOM 785 C C . HIS A 1 105 ? -3.827 -8.165 1.391 1.00 77.75 105 HIS A C 1
ATOM 787 O O . HIS A 1 105 ? -4.826 -7.446 1.494 1.00 77.75 105 HIS A O 1
ATOM 793 N N . TRP A 1 106 ? -2.964 -8.048 0.386 1.00 78.00 106 TRP A N 1
ATOM 794 C CA . TRP A 1 106 ? -3.176 -7.172 -0.759 1.00 78.00 106 TRP A CA 1
ATOM 795 C C . TRP A 1 106 ? -3.765 -7.954 -1.935 1.00 78.00 106 TRP A C 1
ATOM 797 O O . TRP A 1 106 ? -3.273 -9.015 -2.320 1.00 78.00 106 TRP A O 1
ATOM 807 N N . GLU A 1 107 ? -4.803 -7.406 -2.552 1.00 75.50 107 GLU A N 1
ATOM 808 C CA . GLU A 1 107 ? -5.371 -7.883 -3.807 1.00 75.50 107 GLU A CA 1
ATOM 809 C C . GLU A 1 107 ? -5.046 -6.867 -4.908 1.00 75.50 107 GLU A C 1
ATOM 811 O O . GLU A 1 107 ? -5.327 -5.674 -4.776 1.00 75.50 107 GLU A O 1
ATOM 816 N N . CYS A 1 108 ? -4.473 -7.328 -6.016 1.00 68.06 108 CYS A N 1
ATOM 817 C CA . CYS A 1 108 ? -4.244 -6.472 -7.176 1.0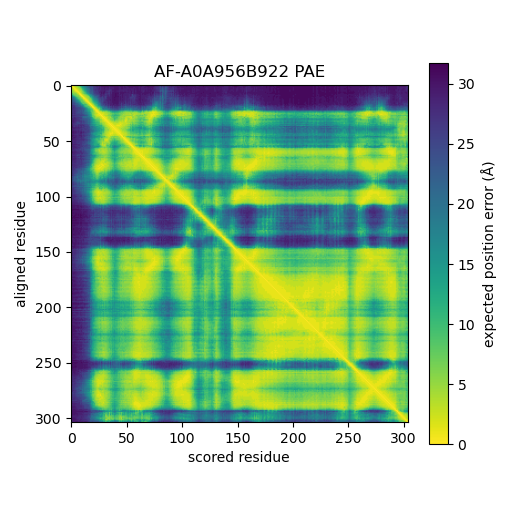0 68.06 108 CYS A CA 1
ATOM 818 C C . CYS A 1 108 ? -5.473 -6.516 -8.098 1.00 68.06 108 CYS A C 1
ATOM 820 O O . CYS A 1 108 ? -5.957 -7.599 -8.441 1.00 68.06 108 CYS A O 1
ATOM 822 N N . ASP A 1 109 ? -6.000 -5.357 -8.506 1.00 57.16 109 ASP A N 1
ATOM 823 C CA . ASP A 1 109 ? -7.132 -5.304 -9.435 1.00 57.16 109 ASP A CA 1
ATOM 824 C C . ASP A 1 109 ? -6.655 -5.408 -10.894 1.00 57.16 109 ASP A C 1
ATOM 826 O O . ASP A 1 109 ? -6.086 -4.470 -11.452 1.00 57.16 109 ASP A O 1
ATOM 830 N N . SER A 1 110 ? -6.902 -6.560 -11.527 1.00 49.56 110 SER A N 1
ATOM 831 C CA . SER A 1 110 ? -6.595 -6.822 -12.943 1.00 49.56 110 SER A CA 1
ATOM 832 C C . SER A 1 110 ? -7.603 -6.227 -13.920 1.00 49.56 110 SER A C 1
ATOM 834 O O . SER A 1 110 ? -7.347 -6.227 -15.121 1.00 49.56 110 SER A O 1
ATOM 836 N N . THR A 1 111 ? -8.729 -5.685 -13.449 1.00 43.72 111 THR A N 1
ATOM 837 C CA . THR A 1 111 ? -9.794 -5.186 -14.334 1.00 43.72 111 THR A CA 1
ATOM 838 C C . THR A 1 111 ? -9.460 -3.850 -15.002 1.00 43.72 111 THR A C 1
ATOM 840 O O . THR A 1 111 ? -10.001 -3.553 -16.067 1.00 43.72 111 THR A O 1
ATOM 843 N N . GLY A 1 112 ? -8.523 -3.076 -14.439 1.00 40.66 112 GLY A N 1
ATOM 844 C CA . GLY A 1 112 ? -7.969 -1.864 -15.060 1.00 40.66 112 GLY A CA 1
ATOM 845 C C . GLY A 1 112 ? -6.940 -2.131 -16.168 1.00 40.66 112 GLY A C 1
ATOM 846 O O . GLY A 1 112 ? -6.529 -1.205 -16.865 1.00 40.66 112 GLY A O 1
ATOM 847 N N . PHE A 1 113 ? -6.531 -3.388 -16.350 1.00 40.62 113 PHE A N 1
ATOM 848 C CA . PHE A 1 113 ? -5.511 -3.795 -17.306 1.00 40.62 113 PHE A CA 1
ATOM 849 C C . PHE A 1 113 ? -6.200 -4.326 -18.563 1.00 40.62 113 PHE A C 1
ATOM 851 O O . PHE A 1 113 ? -7.029 -5.235 -18.504 1.00 40.62 113 PHE A O 1
ATOM 858 N N . THR A 1 114 ? -5.867 -3.776 -19.734 1.00 37.03 114 THR A N 1
ATOM 859 C CA . THR A 1 114 ? -6.186 -4.457 -20.992 1.00 37.03 114 THR A CA 1
ATOM 860 C C . THR A 1 114 ? -5.605 -5.871 -20.921 1.00 37.03 114 THR A C 1
ATOM 862 O O . THR A 1 114 ? -4.506 -6.066 -20.404 1.00 37.03 114 THR A O 1
ATOM 865 N N . ALA A 1 115 ? -6.355 -6.867 -21.400 1.00 35.78 115 ALA A N 1
ATOM 866 C CA . ALA A 1 115 ? -6.075 -8.301 -21.236 1.00 35.78 115 ALA A CA 1
ATOM 867 C C . ALA A 1 115 ? -4.656 -8.763 -21.658 1.00 35.78 115 ALA A C 1
ATOM 869 O O . ALA A 1 115 ? -4.253 -9.877 -21.332 1.00 35.78 115 ALA A O 1
ATOM 870 N N . ASP A 1 116 ? -3.894 -7.900 -22.332 1.00 34.78 116 ASP A N 1
ATOM 871 C CA . ASP A 1 116 ? -2.534 -8.117 -22.826 1.00 34.78 116 ASP A CA 1
ATOM 872 C C . ASP A 1 116 ? -1.432 -7.956 -21.757 1.00 34.78 116 ASP A C 1
ATOM 874 O O . ASP A 1 116 ? -0.270 -8.248 -22.027 1.00 34.78 116 ASP A O 1
ATOM 878 N N . LEU A 1 117 ? -1.769 -7.507 -20.542 1.00 36.88 117 LEU A N 1
ATOM 879 C CA . LEU A 1 117 ? -0.793 -7.154 -19.499 1.00 36.88 117 LEU A CA 1
ATOM 880 C C . LEU A 1 117 ? -0.336 -8.296 -18.575 1.00 36.88 117 LEU A C 1
ATOM 882 O O . LEU A 1 117 ? 0.566 -8.105 -17.763 1.00 36.88 117 LEU A O 1
ATOM 886 N N . GLY A 1 118 ? -0.888 -9.503 -18.730 1.00 36.72 118 GLY A N 1
ATOM 887 C CA . GLY A 1 118 ? -0.481 -10.672 -17.940 1.00 36.72 118 GLY A CA 1
ATOM 888 C C . GLY A 1 118 ? -0.876 -10.595 -16.451 1.00 36.72 118 GLY A C 1
ATOM 889 O O . GLY A 1 118 ? -1.741 -9.801 -16.077 1.00 36.72 118 GLY A O 1
ATOM 890 N N . PRO A 1 119 ? -0.366 -11.498 -15.591 1.00 38.50 119 PRO A N 1
ATOM 891 C CA . PRO A 1 119 ? -0.510 -11.403 -14.135 1.00 38.50 119 PRO A CA 1
ATOM 892 C C . PRO A 1 119 ? 0.068 -10.089 -13.617 1.00 38.50 119 PRO A C 1
ATOM 894 O O . PRO A 1 119 ? 1.120 -9.648 -14.072 1.00 38.50 119 PRO A O 1
ATOM 897 N N . LEU A 1 120 ? -0.634 -9.460 -12.677 1.00 43.50 120 LEU A N 1
ATOM 898 C CA . LEU A 1 120 ? -0.162 -8.271 -11.979 1.00 43.50 120 LEU A CA 1
ATOM 899 C C . LEU A 1 120 ? 1.061 -8.627 -11.141 1.00 43.50 120 LEU A C 1
ATOM 901 O O . LEU A 1 120 ? 0.945 -9.183 -10.052 1.00 43.50 120 LEU A O 1
ATOM 905 N N . TYR A 1 121 ? 2.238 -8.323 -11.674 1.00 48.50 121 TYR A N 1
ATOM 906 C CA . TYR A 1 121 ? 3.492 -8.448 -10.954 1.00 48.50 121 TYR A CA 1
ATOM 907 C C . TYR A 1 121 ? 3.852 -7.082 -10.377 1.00 48.50 121 TYR A C 1
ATOM 909 O O . TYR A 1 121 ? 4.413 -6.236 -11.067 1.00 48.50 121 TYR A O 1
ATOM 917 N N . VAL A 1 122 ? 3.551 -6.879 -9.096 1.00 50.34 122 VAL A N 1
ATOM 918 C CA . VAL A 1 122 ? 4.413 -6.017 -8.277 1.00 50.34 122 VAL A CA 1
ATOM 919 C C . VAL A 1 122 ? 5.754 -6.758 -8.160 1.00 50.34 122 VAL A C 1
ATOM 921 O O . VAL A 1 122 ? 5.721 -7.990 -8.030 1.00 50.34 122 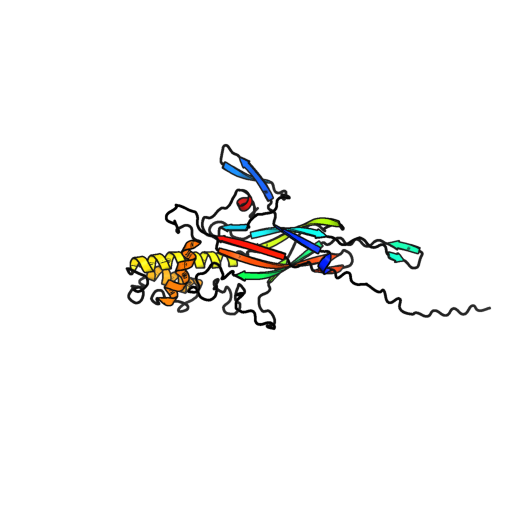VAL A O 1
ATOM 924 N N . PRO A 1 123 ? 6.920 -6.087 -8.238 1.00 43.88 123 PRO A N 1
ATOM 925 C CA . PRO A 1 123 ? 8.210 -6.711 -7.995 1.00 43.88 123 PRO A CA 1
ATOM 926 C C . PRO A 1 123 ? 8.117 -7.540 -6.724 1.00 43.88 123 PRO A C 1
ATOM 928 O O . PRO A 1 123 ? 7.737 -7.050 -5.660 1.00 43.88 123 PRO A O 1
ATOM 931 N N . ALA A 1 124 ? 8.351 -8.841 -6.862 1.00 44.81 124 ALA A N 1
ATOM 932 C CA . ALA A 1 124 ? 8.280 -9.734 -5.731 1.00 44.81 124 ALA A CA 1
ATOM 933 C C . ALA A 1 124 ? 9.434 -9.358 -4.792 1.00 44.81 124 ALA A C 1
ATOM 935 O O . ALA A 1 124 ? 10.587 -9.658 -5.086 1.00 44.81 124 ALA A O 1
ATOM 936 N N . PHE A 1 125 ? 9.133 -8.721 -3.654 1.00 43.06 125 PHE A N 1
ATOM 937 C CA . PHE A 1 125 ? 10.119 -8.434 -2.594 1.00 43.06 125 PHE A CA 1
ATOM 938 C C . PHE A 1 125 ? 10.796 -9.698 -2.052 1.00 43.06 125 PHE A C 1
ATOM 940 O O . PHE A 1 125 ? 11.790 -9.645 -1.335 1.00 43.06 125 PHE A O 1
ATOM 947 N N . SER A 1 126 ? 10.242 -10.854 -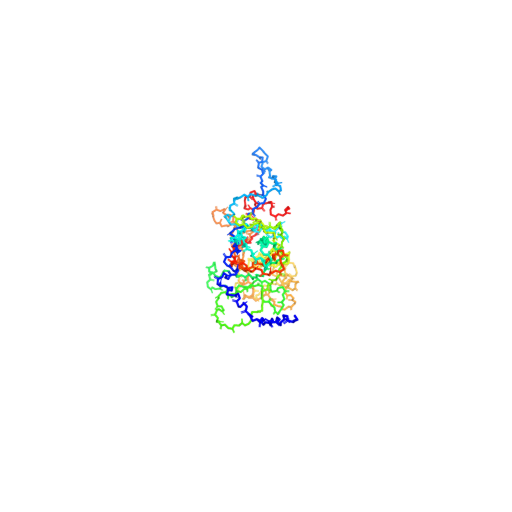2.402 1.00 37.75 126 SER A N 1
ATOM 948 C CA . SER A 1 126 ? 10.791 -12.164 -2.154 1.00 37.75 126 SER A CA 1
ATOM 949 C C . SER A 1 126 ? 10.646 -12.994 -3.420 1.00 37.75 126 SER A C 1
ATOM 951 O O . SER A 1 126 ? 9.537 -13.180 -3.915 1.00 37.75 126 SER A O 1
ATOM 953 N N . ALA A 1 127 ? 11.733 -13.619 -3.877 1.00 38.75 127 ALA A N 1
ATOM 954 C CA . ALA A 1 127 ? 11.693 -14.631 -4.939 1.00 38.75 127 ALA A CA 1
ATOM 955 C C . ALA A 1 127 ? 10.769 -15.831 -4.613 1.00 38.75 127 ALA A C 1
ATOM 957 O O . ALA A 1 127 ? 10.578 -16.714 -5.447 1.00 38.75 127 ALA A O 1
ATOM 958 N N . THR A 1 128 ? 10.221 -15.892 -3.392 1.00 36.91 128 THR A N 1
ATOM 959 C CA . THR A 1 128 ? 9.410 -17.002 -2.881 1.00 36.91 128 THR A CA 1
ATOM 960 C C . THR A 1 128 ? 7.993 -16.616 -2.448 1.00 36.91 128 THR A C 1
ATOM 962 O O . THR A 1 128 ? 7.226 -17.520 -2.120 1.00 36.91 128 THR A O 1
ATOM 965 N N . GLN A 1 129 ? 7.615 -15.328 -2.442 1.00 40.06 129 GLN A N 1
ATOM 966 C CA . GLN A 1 129 ? 6.276 -14.890 -2.020 1.00 40.06 129 GLN A CA 1
ATOM 967 C C . GLN A 1 129 ? 5.747 -13.751 -2.914 1.00 40.06 129 GLN A C 1
ATOM 969 O O . GLN A 1 129 ? 6.379 -12.694 -2.971 1.00 40.06 129 GLN A O 1
ATOM 974 N N . PRO A 1 130 ? 4.617 -13.943 -3.625 1.00 48.16 130 PRO A N 1
ATOM 975 C CA . PRO A 1 130 ? 3.978 -12.869 -4.380 1.00 48.16 130 PRO A CA 1
ATOM 976 C C . PRO A 1 130 ? 3.373 -11.831 -3.424 1.00 48.16 130 PRO A C 1
ATOM 978 O O . PRO A 1 130 ? 2.761 -12.194 -2.423 1.00 48.16 130 PRO A O 1
ATOM 981 N N . PHE A 1 131 ? 3.546 -10.543 -3.741 1.00 56.28 131 PHE A N 1
ATOM 982 C CA . PHE A 1 131 ? 3.088 -9.437 -2.891 1.00 56.28 131 PHE A CA 1
ATOM 983 C C . PHE A 1 131 ? 1.560 -9.283 -2.871 1.00 56.28 131 PHE A C 1
ATOM 985 O O . PHE A 1 131 ? 0.982 -8.899 -1.859 1.00 56.28 131 PHE A O 1
ATOM 992 N N . CYS A 1 132 ? 0.898 -9.573 -3.990 1.00 60.53 132 CYS A N 1
ATOM 993 C CA . CYS A 1 132 ? -0.548 -9.472 -4.094 1.00 60.53 132 CYS A CA 1
ATOM 994 C C . CYS A 1 132 ? -1.159 -10.703 -4.750 1.00 60.53 132 CYS A C 1
ATOM 996 O O . CYS A 1 132 ? -0.540 -11.380 -5.574 1.00 60.53 132 CYS A O 1
ATOM 998 N N . LEU A 1 133 ? -2.403 -10.975 -4.373 1.00 56.72 133 LEU A N 1
ATOM 999 C CA . LEU A 1 133 ? -3.202 -12.047 -4.947 1.00 56.72 133 LEU A CA 1
ATOM 1000 C C . LEU A 1 133 ? -3.760 -11.597 -6.304 1.00 56.72 133 LEU A C 1
ATOM 1002 O O . LEU A 1 133 ? -4.448 -10.574 -6.386 1.00 56.72 133 LEU A O 1
ATOM 1006 N N . ASP A 1 134 ? -3.487 -12.365 -7.366 1.00 54.72 134 ASP A N 1
ATOM 1007 C CA . ASP A 1 134 ? -4.229 -12.252 -8.628 1.00 54.72 134 ASP A CA 1
ATOM 1008 C C . ASP A 1 134 ? -5.588 -12.939 -8.446 1.00 54.72 134 ASP A C 1
ATOM 1010 O O . ASP A 1 134 ? -5.663 -14.159 -8.289 1.00 54.72 134 ASP A O 1
ATOM 1014 N N . LYS A 1 135 ? -6.671 -12.157 -8.507 1.00 49.50 135 LYS A N 1
ATOM 1015 C CA . LYS A 1 135 ? -8.060 -12.633 -8.361 1.00 49.50 135 LYS A CA 1
ATOM 1016 C C . LYS A 1 135 ? -8.476 -13.692 -9.386 1.00 49.50 135 LYS A C 1
ATOM 1018 O O . LYS A 1 135 ? -9.505 -14.332 -9.226 1.00 49.50 135 LYS A O 1
ATOM 1023 N N . ARG A 1 136 ? -7.710 -13.893 -10.463 1.00 49.56 136 ARG A N 1
ATOM 1024 C CA . ARG A 1 136 ? -7.973 -14.969 -11.436 1.00 49.56 136 ARG A CA 1
ATOM 1025 C C . ARG A 1 136 ? -7.587 -16.356 -10.914 1.00 49.56 136 ARG A C 1
ATOM 1027 O O . ARG A 1 136 ? -7.966 -17.346 -11.533 1.00 49.56 136 ARG A O 1
ATOM 1034 N N . GLY A 1 137 ? -6.824 -16.422 -9.821 1.00 44.53 137 GLY A N 1
ATOM 1035 C CA . GLY A 1 137 ? -6.338 -17.653 -9.202 1.00 44.53 137 GLY A CA 1
ATOM 1036 C C . GLY A 1 137 ? -7.314 -18.335 -8.242 1.00 44.53 137 GLY A C 1
ATOM 1037 O O . GLY A 1 137 ? -6.898 -19.298 -7.602 1.00 44.53 137 GLY A O 1
ATOM 1038 N N . ASP A 1 138 ? -8.565 -17.869 -8.144 1.00 43.59 138 ASP A N 1
ATOM 1039 C CA . ASP A 1 138 ? -9.619 -18.436 -7.291 1.00 43.59 138 ASP A CA 1
ATOM 1040 C C . ASP A 1 138 ? -9.983 -19.873 -7.717 1.00 43.59 138 ASP A C 1
ATOM 1042 O O . ASP A 1 138 ? -10.981 -20.142 -8.388 1.00 43.59 138 ASP A O 1
ATOM 1046 N N . ALA A 1 139 ? -9.145 -20.821 -7.310 1.00 41.66 139 ALA A N 1
ATOM 1047 C CA . ALA A 1 139 ? -9.551 -22.173 -6.991 1.00 41.66 139 ALA A CA 1
ATOM 1048 C C . ALA A 1 139 ? -9.507 -22.284 -5.465 1.00 41.66 139 ALA A C 1
ATOM 1050 O O . ALA A 1 139 ? -8.437 -22.280 -4.856 1.00 41.66 139 ALA A O 1
ATOM 1051 N N . GLU A 1 140 ? -10.705 -22.314 -4.887 1.00 41.94 140 GLU A N 1
ATOM 1052 C CA . GLU A 1 140 ? -11.027 -22.748 -3.528 1.00 41.94 140 GLU A CA 1
ATOM 1053 C C . GLU A 1 140 ? -10.050 -23.862 -3.068 1.00 41.94 140 GLU A C 1
ATOM 1055 O O . GLU A 1 140 ? -9.818 -24.809 -3.817 1.00 41.94 140 GLU A O 1
ATOM 1060 N N . ASP A 1 141 ? -9.473 -23.745 -1.863 1.00 39.62 141 ASP A N 1
ATOM 1061 C CA . ASP A 1 141 ? -8.561 -24.716 -1.206 1.00 39.62 141 ASP A CA 1
ATOM 1062 C C . ASP A 1 141 ? -7.038 -24.631 -1.461 1.00 39.62 141 ASP A C 1
ATOM 1064 O O . ASP A 1 141 ? -6.353 -25.657 -1.502 1.00 39.62 141 ASP A O 1
ATOM 1068 N N . GLN A 1 142 ? -6.434 -23.439 -1.515 1.00 39.56 142 GLN A N 1
ATOM 1069 C CA . GLN A 1 142 ? -4.994 -23.336 -1.222 1.00 39.56 142 GLN A CA 1
ATOM 1070 C C . GLN A 1 142 ? -4.758 -22.674 0.133 1.00 39.56 142 GLN A C 1
ATOM 1072 O O . GLN A 1 142 ? -5.024 -21.487 0.309 1.00 39.56 142 GLN A O 1
ATOM 1077 N N . ASP A 1 143 ? -4.241 -23.466 1.081 1.00 37.94 143 ASP A N 1
ATOM 1078 C CA . ASP A 1 143 ? -3.658 -22.998 2.340 1.00 37.94 143 ASP A CA 1
ATOM 1079 C C . ASP A 1 143 ? -2.7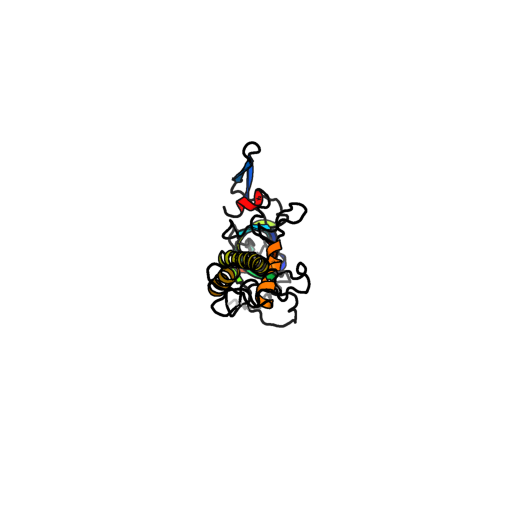98 -21.751 2.077 1.00 37.94 143 ASP A C 1
ATOM 1081 O O . ASP A 1 143 ? -1.769 -21.800 1.393 1.00 37.94 143 ASP A O 1
ATOM 1085 N N . PHE A 1 144 ? -3.277 -20.617 2.585 1.00 43.06 144 PHE A N 1
ATOM 1086 C CA . PHE A 1 144 ? -2.803 -19.278 2.255 1.00 43.06 144 PHE A CA 1
ATOM 1087 C C . PHE A 1 144 ? -1.314 -19.096 2.597 1.00 43.06 144 PHE A C 1
ATOM 1089 O O . PHE A 1 144 ? -0.888 -19.311 3.733 1.00 43.06 144 PHE A O 1
ATOM 1096 N N . LYS A 1 145 ? -0.515 -18.633 1.628 1.00 41.50 145 LYS A N 1
ATOM 1097 C CA . LYS A 1 145 ? 0.872 -18.173 1.824 1.00 41.50 145 LYS A CA 1
ATOM 1098 C C . LYS A 1 145 ? 0.988 -16.726 1.340 1.00 41.50 145 LYS A C 1
ATOM 1100 O O . LYS A 1 145 ? 1.368 -16.500 0.198 1.00 41.50 145 LYS A O 1
ATOM 1105 N N . GLY A 1 146 ? 0.612 -15.764 2.183 1.00 48.97 146 GLY A N 1
ATOM 1106 C CA . GLY A 1 146 ? 0.661 -14.335 1.827 1.00 48.97 146 GLY A CA 1
ATOM 1107 C C . GLY A 1 146 ? -0.155 -13.384 2.709 1.00 48.97 146 GLY A C 1
ATOM 1108 O O . GLY A 1 146 ? -0.297 -12.223 2.347 1.00 48.97 146 GLY A O 1
ATOM 1109 N N . ALA A 1 147 ? -0.711 -13.857 3.830 1.00 62.34 147 ALA A N 1
ATOM 1110 C CA . ALA A 1 147 ? -1.263 -12.971 4.848 1.00 62.34 147 ALA A CA 1
ATOM 1111 C C . ALA A 1 147 ? -0.110 -12.365 5.659 1.00 62.34 147 ALA A C 1
ATOM 1113 O O . ALA A 1 147 ? 0.794 -13.097 6.073 1.00 62.34 147 ALA A O 1
ATOM 1114 N N . ASP A 1 148 ? -0.151 -11.054 5.864 1.00 71.44 148 ASP A N 1
ATOM 1115 C CA . ASP A 1 148 ? 0.738 -10.329 6.763 1.00 71.44 148 ASP A CA 1
ATOM 1116 C C . ASP A 1 148 ? -0.032 -9.939 8.031 1.00 71.44 148 ASP A C 1
ATOM 1118 O O . ASP A 1 148 ? -1.256 -9.781 8.024 1.00 71.44 148 ASP A O 1
ATOM 1122 N N . THR A 1 149 ? 0.697 -9.802 9.128 1.00 79.94 149 THR A N 1
ATOM 1123 C CA . THR A 1 149 ? 0.162 -9.417 10.427 1.00 79.94 149 THR A CA 1
ATOM 1124 C C . THR A 1 149 ? 0.946 -8.216 10.917 1.00 79.94 149 THR A C 1
ATOM 1126 O O . THR A 1 149 ? 2.127 -8.328 11.252 1.00 79.94 149 THR A O 1
ATOM 1129 N N . ILE A 1 150 ? 0.269 -7.081 11.044 1.00 85.00 150 ILE A N 1
ATOM 1130 C CA . ILE A 1 150 ? 0.855 -5.867 11.617 1.00 85.00 150 ILE A CA 1
ATOM 1131 C C . ILE A 1 150 ? 0.193 -5.523 12.939 1.00 85.00 150 ILE A C 1
ATOM 1133 O O . ILE A 1 150 ? -0.973 -5.841 13.177 1.00 85.00 150 ILE A O 1
ATOM 1137 N N . SER A 1 151 ? 0.938 -4.842 13.802 1.00 90.81 151 SER A N 1
ATOM 1138 C CA . SER A 1 151 ? 0.385 -4.283 15.029 1.00 90.81 151 SER A CA 1
ATOM 1139 C C . SER A 1 151 ? -0.688 -3.250 14.700 1.00 90.81 151 SER A C 1
ATOM 1141 O O . SER A 1 151 ? -0.506 -2.414 13.815 1.00 90.81 151 SER A O 1
ATOM 1143 N N . ALA A 1 152 ? -1.778 -3.298 15.453 1.00 92.81 152 ALA A N 1
ATOM 1144 C CA . ALA A 1 152 ? -2.816 -2.286 15.451 1.00 92.81 152 ALA A CA 1
ATOM 1145 C C . ALA A 1 152 ? -2.837 -1.620 16.824 1.00 92.81 152 ALA A C 1
ATOM 1147 O O . ALA A 1 152 ? -2.795 -2.302 17.848 1.00 92.81 152 ALA A O 1
ATOM 1148 N N . SER A 1 153 ? -2.888 -0.294 16.850 1.00 93.00 153 SER A N 1
ATOM 1149 C CA . SER A 1 153 ? -2.901 0.494 18.081 1.00 93.00 153 SER A CA 1
ATOM 1150 C C . SER A 1 153 ? -4.120 1.402 18.146 1.00 93.00 153 SER A C 1
ATOM 1152 O O . SER A 1 153 ? -4.808 1.626 17.159 1.00 93.00 153 SER A O 1
ATOM 1154 N N . GLY A 1 154 ? -4.424 1.905 19.335 1.00 91.44 154 GLY A N 1
ATOM 1155 C CA . GLY A 1 154 ? -5.550 2.802 19.560 1.00 91.44 154 GLY A CA 1
ATOM 1156 C C . GLY A 1 154 ? -6.050 2.713 20.999 1.00 91.44 154 GLY A C 1
ATOM 1157 O O . GLY A 1 154 ? -5.689 1.778 21.723 1.00 91.44 154 GLY A O 1
ATOM 1158 N N . PRO A 1 155 ? -6.855 3.686 21.450 1.00 93.06 155 PRO A N 1
ATOM 1159 C CA . PRO A 1 155 ? -7.549 3.573 22.723 1.00 93.06 155 PRO A CA 1
ATOM 1160 C C . PRO A 1 155 ? -8.538 2.399 22.697 1.00 93.06 155 PRO A C 1
ATOM 1162 O O . PRO A 1 155 ? -9.009 1.982 21.638 1.00 93.06 155 PRO A O 1
ATOM 1165 N N . ALA A 1 156 ? -8.876 1.880 23.878 1.00 93.44 156 ALA A N 1
ATOM 1166 C CA . ALA A 1 156 ? -9.930 0.881 23.995 1.00 93.44 156 ALA A CA 1
ATOM 1167 C C . ALA A 1 156 ? -11.263 1.467 23.506 1.00 93.44 156 ALA A C 1
ATOM 1169 O O . ALA A 1 156 ? -11.663 2.552 23.930 1.00 93.44 156 ALA A O 1
ATOM 1170 N N . ILE A 1 157 ? -11.944 0.737 22.629 1.00 93.88 157 ILE A N 1
ATOM 1171 C CA . ILE A 1 157 ? -13.239 1.127 22.080 1.00 93.88 157 ILE A CA 1
ATOM 1172 C C . ILE A 1 157 ? -14.313 0.632 23.043 1.00 93.88 157 ILE A C 1
ATOM 1174 O O . ILE A 1 157 ? -14.505 -0.578 23.215 1.00 93.88 157 ILE A O 1
ATOM 1178 N N . ILE A 1 158 ? -14.972 1.578 23.704 1.00 92.44 158 ILE A N 1
ATOM 1179 C CA . ILE A 1 158 ? -15.997 1.324 24.718 1.00 92.44 158 ILE A CA 1
ATOM 1180 C C . ILE A 1 158 ? -17.215 0.644 24.056 1.00 92.44 158 ILE A C 1
ATOM 1182 O O . ILE A 1 158 ? -17.485 0.892 22.878 1.00 92.44 158 ILE A O 1
ATOM 1186 N N . PRO A 1 159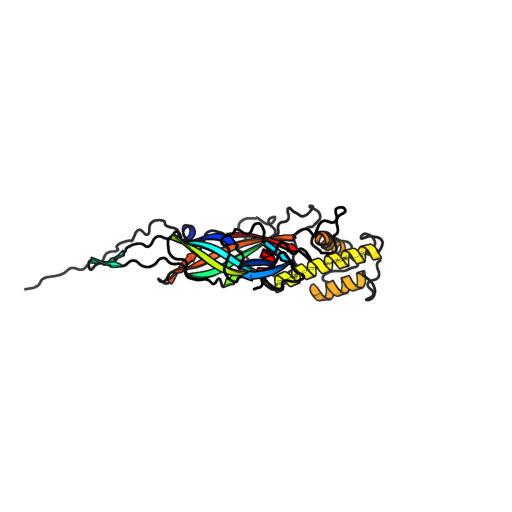 ? -17.925 -0.249 24.769 1.00 90.81 159 PRO A N 1
ATOM 1187 C CA . PRO A 1 159 ? -19.197 -0.814 24.326 1.00 90.81 159 PRO A CA 1
ATOM 1188 C C . PRO A 1 159 ? -20.160 0.238 23.776 1.00 90.81 159 PRO A C 1
ATOM 1190 O O . PRO A 1 159 ? -20.333 1.298 24.369 1.00 90.81 159 PRO A O 1
ATOM 1193 N N . GLU A 1 160 ? -20.802 -0.085 22.659 1.00 88.12 160 GLU A N 1
ATOM 1194 C CA . GLU A 1 160 ? -21.789 0.742 21.952 1.00 88.12 160 GLU A CA 1
ATOM 1195 C C . GLU A 1 160 ? -21.249 2.087 21.423 1.00 88.12 160 GLU A C 1
ATOM 1197 O O . GLU A 1 160 ? -22.019 2.932 20.963 1.00 88.12 160 GLU A O 1
ATOM 1202 N N . GLU A 1 161 ? -19.926 2.270 21.421 1.00 91.44 161 GLU A N 1
ATOM 1203 C CA . GLU A 1 161 ? -19.253 3.466 20.922 1.00 91.44 161 GLU A CA 1
ATOM 1204 C C . GLU A 1 161 ? -18.377 3.179 19.692 1.00 91.44 161 GLU A C 1
ATOM 1206 O O . GLU A 1 161 ? -18.165 2.039 19.257 1.00 91.44 161 GLU A O 1
ATOM 1211 N N . ARG A 1 162 ? -17.873 4.265 19.098 1.00 91.75 162 ARG A N 1
ATOM 1212 C CA . ARG A 1 162 ? -16.892 4.233 18.015 1.00 91.75 162 ARG A CA 1
ATOM 1213 C C . ARG A 1 162 ? -15.532 4.669 18.532 1.00 91.75 162 ARG A C 1
ATOM 1215 O O . ARG A 1 162 ? -15.437 5.522 19.408 1.00 91.75 162 ARG A O 1
ATOM 1222 N N . GLY A 1 163 ? -14.485 4.124 17.937 1.00 90.75 163 GLY A N 1
ATOM 1223 C CA . GLY A 1 163 ? -13.117 4.553 18.179 1.00 90.75 163 GLY A CA 1
ATOM 1224 C C . GLY A 1 163 ? -12.246 4.314 16.959 1.00 90.75 163 GLY A C 1
ATOM 1225 O O . GLY A 1 163 ? -12.714 3.825 15.932 1.00 90.75 163 GLY A O 1
ATOM 1226 N N . HIS A 1 164 ? -10.976 4.680 17.069 1.00 89.56 164 HIS A N 1
ATOM 1227 C CA . HIS A 1 164 ? -10.032 4.588 15.963 1.00 89.56 164 HIS A CA 1
ATOM 1228 C C . HIS A 1 164 ? -8.992 3.506 16.214 1.00 89.56 164 HIS A C 1
ATOM 1230 O O . HIS A 1 164 ? -8.541 3.298 17.341 1.00 89.56 164 HIS A O 1
ATOM 1236 N N . ILE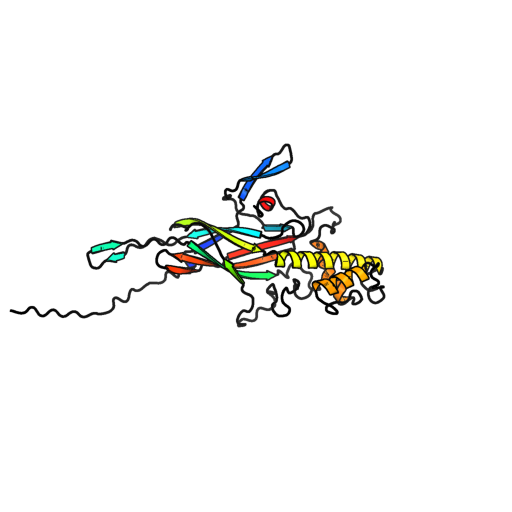 A 1 165 ? -8.604 2.858 15.125 1.00 91.88 165 ILE A N 1
ATOM 1237 C CA . ILE A 1 165 ? -7.532 1.883 15.053 1.00 91.88 165 ILE A CA 1
ATOM 1238 C C . ILE A 1 165 ? -6.470 2.442 14.118 1.00 91.88 165 ILE A C 1
ATOM 1240 O O . ILE A 1 165 ? -6.763 2.788 12.979 1.00 91.88 165 ILE A O 1
ATOM 1244 N N . GLU A 1 166 ? -5.242 2.513 14.588 1.00 91.69 166 GLU A N 1
ATOM 1245 C CA . GLU A 1 166 ? -4.081 2.941 13.828 1.00 91.69 166 GLU A CA 1
ATOM 1246 C C . GLU A 1 166 ? -3.297 1.719 13.347 1.00 91.69 166 GLU A C 1
ATOM 1248 O O . GLU A 1 166 ? -2.976 0.829 14.139 1.00 91.69 166 GLU A O 1
ATOM 1253 N N . VAL A 1 167 ? -2.996 1.672 12.048 1.00 89.25 167 VAL A N 1
ATOM 1254 C CA . VAL A 1 167 ? -2.214 0.600 11.420 1.00 89.25 167 VAL A CA 1
ATOM 1255 C C . VAL A 1 167 ? -1.321 1.127 10.300 1.00 89.25 167 VAL A C 1
ATOM 1257 O O . VAL A 1 167 ? -1.783 1.835 9.408 1.00 89.25 167 VAL A O 1
ATOM 1260 N N . GLN A 1 168 ? -0.049 0.727 10.288 1.00 86.88 168 GLN A N 1
ATOM 1261 C CA . GLN A 1 168 ? 0.877 1.030 9.193 1.00 86.88 168 GLN A CA 1
ATOM 1262 C C . GLN A 1 168 ? 0.800 -0.061 8.118 1.00 86.88 168 GLN A C 1
ATOM 1264 O O . GLN A 1 168 ? 1.494 -1.072 8.184 1.00 86.88 168 GLN A O 1
ATOM 1269 N N . VAL A 1 169 ? -0.087 0.126 7.141 1.00 80.12 169 VAL A N 1
ATOM 1270 C CA . VAL A 1 169 ? -0.443 -0.911 6.150 1.00 80.12 169 VAL A CA 1
ATOM 1271 C C . VAL A 1 169 ? 0.393 -0.863 4.878 1.00 80.12 169 VAL A C 1
ATOM 1273 O O . VAL A 1 169 ? 0.516 -1.878 4.196 1.00 80.12 169 VAL A O 1
ATOM 1276 N N . VAL A 1 170 ? 0.970 0.297 4.542 1.00 80.75 170 VAL A N 1
ATOM 1277 C CA . VAL A 1 170 ? 1.921 0.415 3.430 1.00 80.75 170 VAL A CA 1
ATOM 1278 C C . VAL A 1 170 ? 3.319 0.556 4.021 1.00 80.75 170 VAL A C 1
ATOM 1280 O O . VAL A 1 170 ? 3.678 1.648 4.477 1.00 80.75 170 VAL A O 1
ATOM 1283 N N . PRO A 1 171 ? 4.111 -0.527 4.037 1.00 76.00 171 PRO A N 1
ATOM 1284 C CA . PRO A 1 171 ? 5.501 -0.457 4.452 1.00 76.00 171 PRO A CA 1
ATOM 1285 C C . PRO A 1 171 ? 6.352 0.224 3.368 1.00 76.00 171 PRO A C 1
ATOM 1287 O O . PRO A 1 171 ? 5.967 0.269 2.195 1.00 76.00 171 PRO A O 1
ATOM 1290 N N . SER A 1 172 ? 7.533 0.723 3.741 1.00 75.88 172 SER A N 1
ATOM 1291 C CA . SER A 1 172 ? 8.423 1.431 2.807 1.00 75.88 172 SER A CA 1
ATOM 1292 C C . SER A 1 172 ? 8.871 0.568 1.641 1.00 75.88 172 SER A C 1
ATOM 1294 O O . SER A 1 172 ? 8.991 1.060 0.526 1.00 75.88 172 SER A O 1
ATOM 1296 N N . GLN A 1 173 ? 9.028 -0.732 1.881 1.00 75.06 173 GLN A N 1
ATOM 1297 C CA . GLN A 1 173 ? 9.371 -1.695 0.850 1.00 75.06 173 GLN A CA 1
ATOM 1298 C C . GLN A 1 173 ? 8.319 -1.668 -0.257 1.00 75.06 173 GLN A C 1
ATOM 1300 O O . GLN A 1 173 ? 8.686 -1.461 -1.402 1.00 75.06 173 GLN A O 1
ATOM 1305 N N . LEU A 1 174 ? 7.019 -1.770 0.068 1.00 77.88 174 LEU A N 1
ATOM 1306 C CA . LEU A 1 174 ? 5.951 -1.734 -0.943 1.00 77.88 174 LEU A CA 1
ATOM 1307 C C . LEU A 1 174 ? 6.049 -0.484 -1.823 1.00 77.88 174 LEU A C 1
ATOM 1309 O O . LEU A 1 174 ? 5.959 -0.578 -3.046 1.00 77.88 174 LEU A O 1
ATOM 1313 N N . ILE A 1 175 ? 6.267 0.673 -1.204 1.00 81.25 175 ILE A N 1
ATOM 1314 C CA . ILE A 1 175 ? 6.449 1.930 -1.931 1.00 81.25 175 ILE A CA 1
ATOM 1315 C C . ILE A 1 175 ? 7.658 1.859 -2.859 1.00 81.25 175 ILE A C 1
ATOM 1317 O O . ILE A 1 175 ? 7.514 2.203 -4.027 1.00 81.25 175 ILE A O 1
ATOM 1321 N N . GLU A 1 176 ? 8.807 1.383 -2.376 1.00 80.25 176 GLU A N 1
ATOM 1322 C CA . GLU A 1 176 ? 10.021 1.225 -3.183 1.00 80.25 176 GLU A CA 1
ATOM 1323 C C . GLU A 1 176 ? 9.776 0.316 -4.393 1.00 80.25 176 GLU A C 1
ATOM 1325 O O . GLU A 1 176 ? 10.079 0.706 -5.513 1.00 80.25 176 GLU A O 1
ATOM 1330 N N . GLY A 1 177 ? 9.135 -0.844 -4.230 1.00 79.12 177 GLY A N 1
ATOM 1331 C CA . GLY A 1 177 ? 8.877 -1.731 -5.375 1.00 79.12 177 GLY A CA 1
ATOM 1332 C C . GLY A 1 177 ? 7.842 -1.182 -6.363 1.00 79.12 177 GLY A C 1
ATOM 1333 O O . GLY A 1 177 ? 7.953 -1.417 -7.569 1.00 79.12 177 GLY A O 1
ATOM 1334 N N . ILE A 1 178 ? 6.844 -0.418 -5.907 1.00 83.06 178 ILE A N 1
ATOM 1335 C CA . ILE A 1 178 ? 5.941 0.288 -6.830 1.00 83.06 178 ILE A CA 1
ATOM 1336 C C . ILE A 1 178 ? 6.696 1.410 -7.552 1.00 83.06 178 ILE A C 1
ATOM 1338 O O . ILE A 1 178 ? 6.544 1.566 -8.764 1.00 83.06 178 ILE A O 1
ATOM 1342 N N . TYR A 1 179 ? 7.546 2.149 -6.842 1.00 85.88 179 TYR A N 1
ATOM 1343 C CA . TYR A 1 179 ? 8.414 3.164 -7.427 1.00 85.88 179 TYR A CA 1
ATOM 1344 C C . TYR A 1 179 ? 9.341 2.559 -8.493 1.00 85.88 179 TYR A C 1
ATOM 1346 O O . TYR A 1 179 ? 9.381 3.053 -9.617 1.00 85.88 179 TYR A O 1
ATOM 1354 N N . ASP A 1 180 ? 9.991 1.431 -8.204 1.00 84.00 180 ASP A N 1
ATOM 1355 C CA . ASP A 1 180 ? 10.841 0.706 -9.154 1.00 84.00 180 ASP A CA 1
ATOM 1356 C C . ASP A 1 180 ? 10.057 0.244 -10.388 1.00 84.00 180 ASP A C 1
ATOM 1358 O O . ASP A 1 180 ? 10.548 0.329 -11.512 1.00 84.00 180 ASP A O 1
ATOM 1362 N N . THR A 1 181 ? 8.802 -0.182 -10.207 1.00 84.62 181 THR A N 1
ATOM 1363 C CA . THR A 1 181 ? 7.900 -0.524 -11.322 1.00 84.62 181 THR A CA 1
ATOM 1364 C C . THR A 1 181 ? 7.663 0.676 -12.235 1.00 84.62 181 THR A C 1
ATOM 1366 O O . THR A 1 181 ? 7.672 0.552 -13.462 1.00 84.62 181 THR A O 1
ATOM 1369 N N . PHE A 1 182 ? 7.455 1.852 -11.647 1.00 87.56 182 PHE A N 1
ATOM 1370 C CA . PHE A 1 182 ? 7.268 3.095 -12.384 1.00 87.56 182 PHE A CA 1
ATOM 1371 C C . PHE A 1 182 ? 8.560 3.545 -13.072 1.00 87.56 182 PHE A C 1
ATOM 1373 O O . PHE A 1 182 ? 8.515 3.972 -14.226 1.00 87.56 182 PHE A O 1
ATOM 1380 N N . GLU A 1 183 ? 9.719 3.378 -12.435 1.00 88.50 183 GLU A N 1
ATOM 1381 C CA . GLU A 1 183 ? 11.022 3.611 -13.066 1.00 88.50 183 GLU A CA 1
ATOM 1382 C C . GLU A 1 183 ? 11.272 2.657 -14.239 1.00 88.50 183 GLU A C 1
ATOM 1384 O O . GLU A 1 183 ? 11.648 3.118 -15.320 1.00 88.50 183 GLU A O 1
ATOM 1389 N N . PHE A 1 184 ? 10.978 1.357 -14.100 1.00 87.50 184 PHE A N 1
ATOM 1390 C CA . PHE A 1 184 ? 11.037 0.412 -15.219 1.00 87.50 184 PHE A CA 1
ATOM 1391 C C . PHE A 1 184 ? 10.153 0.868 -16.374 1.00 87.50 184 PHE A C 1
ATOM 1393 O O . PHE A 1 184 ? 10.586 0.830 -17.522 1.00 87.50 184 PHE A O 1
ATOM 1400 N N . ALA A 1 185 ? 8.931 1.323 -16.092 1.00 89.06 185 ALA A N 1
ATOM 1401 C CA . ALA A 1 185 ? 8.001 1.778 -17.119 1.00 89.06 185 ALA A CA 1
ATOM 1402 C C . ALA A 1 185 ? 8.521 3.008 -17.875 1.00 89.06 185 ALA A C 1
ATOM 1404 O O . ALA A 1 185 ? 8.493 3.024 -19.107 1.00 89.06 185 ALA A O 1
ATOM 1405 N N . LYS A 1 186 ? 9.040 4.008 -17.147 1.00 91.50 186 LYS A N 1
ATOM 1406 C CA . LYS A 1 186 ? 9.649 5.217 -17.724 1.00 91.50 186 LYS A CA 1
ATOM 1407 C C . LYS A 1 186 ? 10.853 4.869 -18.595 1.00 91.50 186 LYS A C 1
ATOM 1409 O O . LYS A 1 186 ? 10.932 5.308 -19.740 1.00 91.50 186 LYS A O 1
ATOM 1414 N N . GLN A 1 187 ? 11.764 4.043 -18.084 1.00 93.31 187 GLN A N 1
ATOM 1415 C CA . GLN A 1 187 ? 12.968 3.650 -18.820 1.00 93.31 187 GLN A CA 1
ATOM 1416 C C . GLN A 1 187 ? 12.661 2.720 -20.003 1.00 93.31 187 GLN A C 1
ATOM 1418 O O . GLN A 1 187 ? 13.309 2.816 -21.045 1.00 93.31 187 GLN A O 1
ATOM 1423 N N . ALA A 1 188 ? 11.647 1.858 -19.895 1.00 91.38 188 ALA A N 1
ATOM 1424 C CA . ALA A 1 188 ? 11.173 1.024 -20.998 1.00 91.38 188 ALA A CA 1
ATOM 1425 C C . ALA A 1 188 ? 10.622 1.864 -22.154 1.00 91.38 188 ALA A C 1
ATOM 1427 O O . ALA A 1 188 ? 10.896 1.559 -23.315 1.00 91.38 188 ALA A O 1
ATOM 1428 N N . ASP A 1 189 ? 9.882 2.930 -21.849 1.00 92.50 189 ASP A N 1
ATOM 1429 C CA . ASP A 1 189 ? 9.375 3.851 -22.864 1.00 92.50 189 ASP A CA 1
ATOM 1430 C C . ASP A 1 189 ? 10.516 4.603 -23.569 1.00 92.50 189 ASP A C 1
ATOM 1432 O O . ASP A 1 189 ? 10.599 4.580 -24.796 1.00 92.50 189 ASP A O 1
ATOM 1436 N N . LEU A 1 190 ? 11.478 5.133 -22.804 1.00 93.19 190 LEU A N 1
ATOM 1437 C CA . LEU A 1 190 ? 12.673 5.789 -23.349 1.00 93.19 190 LEU A CA 1
ATOM 1438 C C . LEU A 1 190 ? 13.532 4.849 -24.210 1.00 93.19 190 LEU A C 1
ATOM 1440 O O . LEU A 1 190 ? 14.016 5.250 -25.269 1.00 93.19 190 LEU A O 1
ATOM 1444 N N . CYS A 1 191 ? 13.705 3.591 -23.792 1.00 94.31 191 CYS A N 1
ATOM 1445 C CA . CYS A 1 191 ? 14.404 2.576 -24.583 1.00 94.31 191 CYS A CA 1
ATOM 1446 C C . CYS A 1 191 ? 13.675 2.290 -25.905 1.00 94.31 191 CYS A C 1
ATOM 1448 O O . CYS A 1 191 ? 14.311 2.248 -26.961 1.00 94.31 191 CYS A O 1
ATOM 1450 N N . CYS A 1 192 ? 12.344 2.156 -25.883 1.00 92.88 192 CYS A N 1
ATOM 1451 C CA . CYS A 1 192 ? 11.563 1.998 -27.107 1.00 92.88 192 CYS A CA 1
ATOM 1452 C C . CYS A 1 192 ? 11.710 3.192 -28.052 1.00 92.88 192 CYS A C 1
ATOM 1454 O O . CYS A 1 192 ? 11.908 2.990 -29.250 1.00 92.88 192 CYS A O 1
ATOM 1456 N N . ASP A 1 193 ? 11.625 4.413 -27.530 1.00 91.69 193 ASP A N 1
ATOM 1457 C CA . ASP A 1 193 ? 11.762 5.632 -28.326 1.00 91.69 193 ASP A CA 1
ATOM 1458 C C . ASP A 1 193 ? 13.157 5.735 -28.950 1.00 91.69 193 ASP A C 1
ATOM 1460 O O . ASP A 1 193 ? 13.286 6.007 -30.147 1.00 91.69 193 ASP A O 1
ATOM 1464 N N . GLN A 1 194 ? 14.208 5.434 -28.179 1.00 92.75 194 GLN A N 1
ATOM 1465 C CA . GLN A 1 194 ? 15.581 5.404 -28.682 1.00 92.75 194 GLN A CA 1
ATOM 1466 C C . GLN A 1 194 ? 15.771 4.352 -29.785 1.00 92.75 194 GLN A C 1
ATOM 1468 O O . GLN A 1 194 ? 16.471 4.612 -30.766 1.00 92.75 194 GLN A O 1
ATOM 1473 N N . ALA A 1 195 ? 15.161 3.174 -29.639 1.00 90.44 195 ALA A N 1
ATOM 1474 C CA . ALA A 1 195 ? 15.250 2.088 -30.613 1.00 90.44 195 ALA A CA 1
ATOM 1475 C C . ALA A 1 195 ? 14.468 2.364 -31.915 1.00 90.44 195 ALA A C 1
ATOM 1477 O O . ALA A 1 195 ? 14.621 1.626 -32.884 1.00 90.44 195 ALA A O 1
ATOM 1478 N N . GLY A 1 196 ? 13.640 3.416 -31.966 1.00 88.81 196 GLY A N 1
ATOM 1479 C CA . GLY A 1 196 ? 12.731 3.676 -33.088 1.00 88.81 196 GLY A CA 1
ATOM 1480 C C . GLY A 1 196 ? 11.416 2.888 -33.011 1.00 88.81 196 GLY A C 1
ATOM 1481 O O . GLY A 1 196 ? 10.682 2.807 -33.996 1.00 88.81 196 GLY A O 1
ATOM 1482 N N . GLY A 1 197 ? 11.112 2.321 -31.843 1.00 89.19 197 GLY A N 1
ATOM 1483 C CA . GLY A 1 197 ? 9.898 1.579 -31.528 1.00 89.19 197 GLY A CA 1
ATOM 1484 C C . GLY A 1 197 ? 10.178 0.324 -30.698 1.00 89.19 197 GLY A C 1
ATOM 1485 O O . GLY A 1 197 ? 11.227 -0.305 -30.804 1.00 89.19 197 GLY A O 1
ATOM 1486 N N . CYS A 1 198 ? 9.193 -0.116 -29.909 1.00 88.12 198 CYS A N 1
ATOM 1487 C CA . CYS A 1 198 ? 9.366 -1.284 -29.034 1.00 88.12 198 CYS A CA 1
ATOM 1488 C C . CYS A 1 198 ? 9.584 -2.618 -29.754 1.00 88.12 198 CYS A C 1
ATOM 1490 O O . CYS A 1 198 ? 9.950 -3.591 -29.109 1.00 88.12 198 CYS A O 1
ATOM 1492 N N . GLN A 1 199 ? 9.301 -2.704 -31.052 1.00 90.81 199 GLN A N 1
ATOM 1493 C CA . GLN A 1 199 ? 9.579 -3.914 -31.831 1.00 90.81 199 GLN A CA 1
ATOM 1494 C C . GLN A 1 199 ? 11.061 -4.008 -32.228 1.00 90.81 199 GLN A C 1
ATOM 1496 O O . GLN A 1 199 ? 11.542 -5.092 -32.536 1.00 90.81 199 GLN A O 1
ATOM 1501 N N . GLU A 1 200 ? 11.795 -2.895 -32.156 1.00 89.81 200 GLU A N 1
ATOM 1502 C CA . GLU A 1 200 ? 13.188 -2.790 -32.601 1.00 89.81 200 GLU A CA 1
ATOM 1503 C C . GLU A 1 200 ? 14.199 -2.953 -31.450 1.00 89.81 200 GLU A C 1
ATOM 1505 O O . GLU A 1 200 ? 15.403 -3.068 -31.692 1.00 89.81 200 GLU A O 1
ATOM 1510 N N . VAL A 1 201 ? 13.731 -3.036 -30.193 1.00 90.62 201 VAL A N 1
ATOM 1511 C CA . VAL A 1 201 ? 14.598 -3.130 -28.996 1.00 90.62 201 VAL A CA 1
ATOM 1512 C C . VAL A 1 201 ? 15.503 -4.361 -29.001 1.00 90.62 201 VAL A C 1
ATOM 1514 O O . VAL A 1 201 ? 16.585 -4.318 -28.434 1.00 90.62 201 VAL A O 1
ATOM 1517 N N . GLY A 1 202 ? 15.135 -5.430 -29.720 1.00 87.81 202 GLY A N 1
ATOM 1518 C CA . GLY A 1 202 ? 15.991 -6.613 -29.889 1.00 87.81 202 GLY A CA 1
ATOM 1519 C C . GLY A 1 202 ? 17.315 -6.355 -30.610 1.00 87.81 202 GLY A C 1
ATOM 1520 O O . GLY A 1 202 ? 18.205 -7.203 -30.581 1.00 87.81 202 GLY A O 1
ATOM 1521 N N . SER A 1 203 ? 17.449 -5.192 -31.247 1.00 87.88 203 SER A N 1
ATOM 1522 C CA . SER A 1 203 ? 18.666 -4.734 -31.917 1.00 87.88 203 SER A CA 1
ATOM 1523 C C . SER A 1 203 ? 19.281 -3.481 -31.284 1.00 87.88 203 SER A C 1
ATOM 1525 O O . SER A 1 203 ? 20.290 -2.979 -31.786 1.00 87.88 203 SER A O 1
ATOM 1527 N N . ALA A 1 204 ? 18.693 -2.969 -30.198 1.00 89.69 204 ALA A N 1
ATOM 1528 C CA . ALA A 1 204 ? 19.181 -1.775 -29.526 1.00 89.69 204 ALA A CA 1
ATOM 1529 C C . ALA A 1 204 ? 20.526 -2.037 -28.826 1.00 89.69 204 ALA A C 1
ATOM 1531 O O . ALA A 1 204 ? 20.831 -3.146 -28.385 1.00 89.69 204 ALA A O 1
ATOM 1532 N N . SER A 1 205 ? 21.360 -0.997 -28.732 1.00 90.12 205 SER A N 1
ATOM 1533 C CA . SER A 1 205 ? 22.559 -1.070 -27.895 1.00 90.12 205 SER A CA 1
ATOM 1534 C C . SER A 1 205 ? 22.156 -1.021 -26.420 1.00 90.12 205 SER A C 1
ATOM 1536 O O . SER A 1 205 ? 21.295 -0.233 -26.043 1.00 90.12 205 SER A O 1
ATOM 1538 N N . VAL A 1 206 ? 22.820 -1.837 -25.598 1.00 91.25 206 VAL A N 1
ATOM 1539 C CA . VAL A 1 206 ? 22.719 -1.838 -24.126 1.00 91.25 206 VAL A CA 1
ATOM 1540 C C . VAL A 1 206 ? 23.971 -1.257 -23.468 1.00 91.25 206 VAL A C 1
ATOM 1542 O O . VAL A 1 206 ? 24.271 -1.534 -22.310 1.00 91.25 206 VAL A O 1
ATOM 1545 N N . ASP A 1 207 ? 24.725 -0.434 -24.200 1.00 93.12 207 ASP A N 1
ATOM 1546 C CA . ASP A 1 207 ? 25.848 0.302 -23.625 1.00 93.12 207 ASP A CA 1
ATOM 1547 C C . ASP A 1 207 ? 25.346 1.253 -22.530 1.00 93.12 207 ASP A C 1
ATOM 1549 O O . ASP A 1 207 ? 24.307 1.893 -22.691 1.00 93.12 207 ASP A O 1
ATOM 1553 N N . ALA A 1 208 ? 26.116 1.429 -21.452 1.00 88.62 208 ALA A N 1
ATOM 1554 C CA . ALA A 1 208 ? 25.710 2.183 -20.254 1.00 88.62 208 ALA A CA 1
ATOM 1555 C C . ALA A 1 208 ? 25.233 3.634 -20.504 1.00 88.62 208 ALA A C 1
ATOM 1557 O O . ALA A 1 208 ? 24.571 4.223 -19.656 1.00 88.62 208 ALA A O 1
ATOM 1558 N N . ASN A 1 209 ? 25.563 4.219 -21.660 1.00 90.31 209 ASN A N 1
ATOM 1559 C CA . ASN A 1 209 ? 25.164 5.578 -22.043 1.00 90.31 209 ASN A CA 1
ATOM 1560 C C . ASN A 1 209 ? 23.876 5.638 -22.890 1.00 90.31 209 ASN A C 1
ATOM 1562 O O . ASN A 1 209 ? 23.496 6.717 -23.339 1.00 90.31 209 ASN A O 1
ATOM 1566 N N . THR A 1 210 ? 23.230 4.502 -23.147 1.00 94.38 210 THR A N 1
ATOM 1567 C CA . THR A 1 210 ? 21.967 4.395 -23.894 1.00 94.38 210 THR A CA 1
ATOM 1568 C C . THR A 1 210 ? 20.789 4.226 -22.938 1.00 94.38 210 THR A C 1
ATOM 1570 O O . THR A 1 210 ? 20.971 3.762 -21.816 1.00 94.38 210 THR A O 1
ATOM 1573 N N . GLU A 1 211 ? 19.575 4.578 -23.360 1.00 94.62 211 GLU A N 1
ATOM 1574 C CA . GLU A 1 211 ? 18.363 4.382 -22.555 1.00 94.62 211 GLU A CA 1
ATOM 1575 C C . GLU A 1 211 ? 18.091 2.890 -22.320 1.00 94.62 211 GLU A C 1
ATOM 1577 O O . GLU A 1 211 ? 17.784 2.490 -21.200 1.00 94.62 211 GLU A O 1
ATOM 1582 N N . CYS A 1 212 ? 18.323 2.032 -23.320 1.00 94.88 212 CYS A N 1
ATOM 1583 C CA . CYS A 1 212 ? 18.234 0.581 -23.130 1.00 94.88 212 CYS A CA 1
ATOM 1584 C C . CYS A 1 212 ? 19.333 0.035 -22.200 1.00 94.88 212 CYS A C 1
ATOM 1586 O O . CYS A 1 212 ? 19.073 -0.869 -21.411 1.00 94.88 212 CYS A O 1
ATOM 1588 N N . GLY A 1 213 ? 20.541 0.607 -22.211 1.00 95.19 213 GLY A N 1
ATOM 1589 C CA . GLY A 1 213 ? 21.587 0.277 -21.237 1.00 95.19 213 GLY A CA 1
ATOM 1590 C C . GLY A 1 213 ? 21.252 0.721 -19.810 1.00 95.19 213 GLY A C 1
ATOM 1591 O O . GLY A 1 213 ? 21.523 -0.015 -18.864 1.00 95.19 213 GLY A O 1
ATOM 1592 N N . LYS A 1 214 ? 20.604 1.882 -19.636 1.00 95.31 214 LYS A N 1
ATOM 1593 C CA . LYS A 1 214 ? 20.083 2.328 -18.330 1.00 95.31 214 LYS A CA 1
ATOM 1594 C C . LYS A 1 214 ? 18.953 1.428 -17.835 1.00 95.31 214 LYS A C 1
ATOM 1596 O O . LYS A 1 214 ? 18.945 1.073 -16.661 1.00 95.31 214 LYS A O 1
ATOM 1601 N N . LEU A 1 215 ? 18.039 1.023 -18.720 1.00 93.81 215 LEU A N 1
ATOM 1602 C CA . LEU A 1 215 ? 16.996 0.049 -18.398 1.00 93.81 215 LEU A CA 1
ATOM 1603 C C . LEU A 1 215 ? 17.602 -1.296 -17.978 1.00 93.81 215 LEU A C 1
ATOM 1605 O O . LEU A 1 215 ? 17.175 -1.858 -16.975 1.00 93.81 215 LEU A O 1
ATOM 1609 N N . GLN A 1 216 ? 18.618 -1.786 -18.698 1.00 94.06 216 GLN A N 1
ATOM 1610 C CA . GLN A 1 216 ? 19.320 -3.018 -18.330 1.00 94.06 216 GLN A CA 1
ATOM 1611 C C . GLN A 1 216 ? 19.969 -2.892 -16.950 1.00 94.06 216 GLN A C 1
ATOM 1613 O O . GLN A 1 216 ? 19.779 -3.765 -16.111 1.00 94.06 216 GLN A O 1
ATOM 1618 N N . ALA A 1 217 ? 20.661 -1.781 -16.680 1.00 90.88 217 ALA A N 1
ATOM 1619 C CA . ALA A 1 217 ? 21.249 -1.532 -15.368 1.00 90.88 217 ALA A CA 1
ATOM 1620 C C . ALA A 1 217 ? 20.189 -1.503 -14.254 1.00 90.88 217 ALA A C 1
ATOM 1622 O O . ALA A 1 217 ? 20.433 -2.021 -13.165 1.00 90.88 217 ALA A O 1
ATOM 1623 N N . LEU A 1 218 ? 19.006 -0.938 -14.520 1.00 87.62 218 LEU A N 1
ATOM 1624 C CA . LEU A 1 218 ? 17.899 -0.919 -13.566 1.00 87.62 218 LEU A CA 1
ATOM 1625 C C . LEU A 1 218 ? 17.346 -2.334 -13.321 1.00 87.62 218 LEU A C 1
ATOM 1627 O O . LEU A 1 218 ? 17.161 -2.716 -12.167 1.00 87.62 218 LEU A O 1
ATOM 1631 N N . PHE A 1 219 ? 17.151 -3.139 -14.375 1.00 87.25 219 PHE A N 1
ATOM 1632 C CA . PHE A 1 219 ? 16.777 -4.552 -14.246 1.00 87.25 219 PHE A CA 1
ATOM 1633 C C . PHE A 1 219 ? 17.786 -5.334 -13.407 1.00 87.25 219 PHE A C 1
ATOM 1635 O O . PHE A 1 219 ? 17.389 -6.005 -12.456 1.00 87.25 219 PHE A O 1
ATOM 1642 N N . ASP A 1 220 ? 19.075 -5.202 -13.711 1.00 86.12 220 ASP A N 1
ATOM 1643 C CA . ASP A 1 220 ? 20.131 -5.911 -12.991 1.00 86.12 220 ASP A CA 1
ATOM 1644 C C . ASP A 1 220 ? 20.212 -5.466 -11.521 1.00 86.12 220 ASP A C 1
ATOM 1646 O O . ASP A 1 220 ? 20.453 -6.292 -10.641 1.00 86.12 220 ASP A O 1
ATOM 1650 N N . THR A 1 221 ? 19.965 -4.180 -11.238 1.00 83.81 221 THR A N 1
ATOM 1651 C CA . THR A 1 221 ? 20.006 -3.622 -9.874 1.00 83.81 221 THR A CA 1
ATOM 1652 C C . THR A 1 221 ? 18.834 -4.094 -9.016 1.00 83.81 221 THR A C 1
ATOM 1654 O O . THR A 1 221 ? 19.038 -4.471 -7.865 1.00 83.81 221 THR A O 1
ATOM 1657 N N . VAL A 1 222 ? 17.614 -4.055 -9.556 1.00 77.31 222 VAL A N 1
ATOM 1658 C CA . VAL A 1 222 ? 16.381 -4.269 -8.780 1.00 77.31 222 VAL A CA 1
ATOM 1659 C C . VAL A 1 222 ? 15.927 -5.729 -8.824 1.00 77.31 222 VAL A C 1
ATOM 1661 O O . VAL A 1 222 ? 15.584 -6.307 -7.797 1.00 77.31 222 VAL A O 1
ATOM 1664 N N . ALA A 1 223 ? 15.924 -6.346 -10.008 1.00 73.56 223 ALA A N 1
ATOM 1665 C CA . ALA A 1 223 ? 15.451 -7.719 -10.202 1.00 73.56 223 ALA A CA 1
ATOM 1666 C C . ALA A 1 223 ? 16.582 -8.762 -10.141 1.00 73.56 223 ALA A C 1
ATOM 1668 O O . ALA A 1 223 ? 16.313 -9.955 -9.984 1.00 73.56 223 ALA A O 1
ATOM 1669 N N . GLY A 1 224 ? 17.835 -8.313 -10.239 1.00 75.19 224 GLY A N 1
ATOM 1670 C CA . GLY A 1 224 ? 19.022 -9.156 -10.296 1.00 75.19 224 GLY A CA 1
ATOM 1671 C C . GLY A 1 224 ? 19.467 -9.461 -11.726 1.00 75.19 224 GLY A C 1
ATOM 1672 O O . GLY A 1 224 ? 18.678 -9.444 -12.674 1.00 75.19 224 GLY A O 1
ATOM 1673 N N . GLU A 1 225 ? 20.757 -9.766 -11.876 1.00 80.25 225 GLU A N 1
ATOM 1674 C CA . GLU A 1 225 ? 21.364 -10.056 -13.177 1.00 80.25 225 GLU A CA 1
A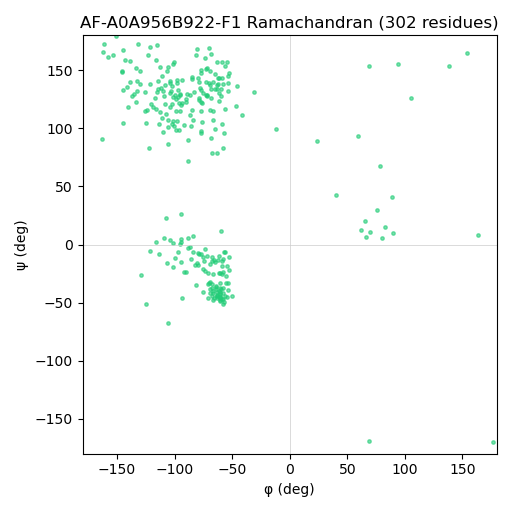TOM 1675 C C . GLU A 1 225 ? 20.609 -11.165 -13.925 1.00 80.25 225 GLU A C 1
ATOM 1677 O O . GLU A 1 225 ? 20.366 -12.252 -13.393 1.00 80.25 225 GLU A O 1
ATOM 1682 N N . ASN A 1 226 ? 20.318 -10.922 -15.205 1.00 78.62 226 ASN A N 1
ATOM 1683 C CA . ASN A 1 226 ? 19.624 -11.846 -16.114 1.00 78.62 226 ASN A CA 1
ATOM 1684 C C . ASN A 1 226 ? 18.152 -12.143 -15.771 1.00 78.62 226 ASN A C 1
ATOM 1686 O O . ASN A 1 226 ? 17.553 -12.998 -16.428 1.00 78.62 226 ASN A O 1
ATOM 1690 N N . ALA A 1 227 ? 17.549 -11.467 -14.787 1.00 79.88 227 ALA A N 1
ATOM 1691 C CA . ALA A 1 227 ? 16.120 -11.617 -14.509 1.00 79.88 227 ALA A CA 1
ATOM 1692 C C . ALA A 1 227 ? 15.258 -11.076 -15.664 1.00 79.88 227 ALA A C 1
ATOM 1694 O O . ALA A 1 227 ? 14.272 -11.703 -16.052 1.00 79.88 227 ALA A O 1
ATOM 1695 N N . PHE A 1 228 ? 15.673 -9.944 -16.237 1.00 84.81 228 PHE A N 1
ATOM 1696 C CA . PHE A 1 228 ? 15.059 -9.309 -17.401 1.00 84.81 228 PHE A CA 1
ATOM 1697 C C . PHE A 1 228 ? 16.134 -8.793 -18.357 1.00 84.81 228 PHE A C 1
ATOM 1699 O O . PHE A 1 228 ? 17.270 -8.527 -17.952 1.00 84.81 228 PHE A O 1
ATOM 1706 N N . SER A 1 229 ? 15.769 -8.617 -19.628 1.00 89.94 229 SER A N 1
ATOM 1707 C CA . SER A 1 229 ? 16.657 -8.001 -20.611 1.00 89.94 229 SER A CA 1
ATOM 1708 C C . SER A 1 229 ? 16.017 -6.821 -21.330 1.00 89.94 229 SER A C 1
ATOM 1710 O O . SER A 1 229 ? 14.935 -6.934 -21.903 1.00 89.94 229 SER A O 1
ATOM 1712 N N . ALA A 1 230 ? 16.746 -5.706 -21.400 1.00 90.88 230 ALA A N 1
ATOM 1713 C CA . ALA A 1 230 ? 16.367 -4.542 -22.200 1.00 90.88 230 ALA A CA 1
ATOM 1714 C C . ALA A 1 230 ? 16.383 -4.817 -23.719 1.00 90.88 230 ALA A C 1
ATOM 1716 O O . ALA A 1 230 ? 15.811 -4.047 -24.484 1.00 90.88 230 ALA A O 1
ATOM 1717 N N . ASN A 1 231 ? 16.978 -5.937 -24.152 1.00 91.44 231 ASN A N 1
ATOM 1718 C CA . ASN A 1 231 ? 16.949 -6.408 -25.540 1.00 91.44 231 ASN A CA 1
ATOM 1719 C C . ASN A 1 231 ? 15.831 -7.426 -25.810 1.00 91.44 231 ASN A C 1
ATOM 1721 O O . ASN A 1 231 ? 15.681 -7.912 -26.930 1.00 91.44 231 ASN A O 1
ATOM 1725 N N . THR A 1 232 ? 15.021 -7.778 -24.814 1.00 90.06 232 THR A N 1
ATOM 1726 C CA . THR A 1 232 ? 13.882 -8.673 -25.017 1.00 90.06 232 THR A CA 1
ATOM 1727 C C . THR A 1 232 ? 12.613 -7.844 -25.144 1.00 90.06 232 THR A C 1
ATOM 1729 O O . THR A 1 232 ? 12.158 -7.243 -24.175 1.00 90.06 232 THR A O 1
ATOM 1732 N N . ILE A 1 233 ? 11.984 -7.868 -26.326 1.00 88.12 233 ILE A N 1
ATOM 1733 C CA . ILE A 1 233 ? 10.726 -7.141 -26.601 1.00 88.12 233 ILE A CA 1
ATOM 1734 C C . ILE A 1 233 ? 9.676 -7.422 -25.519 1.00 88.12 233 ILE A C 1
ATOM 1736 O O . ILE A 1 233 ? 9.027 -6.499 -25.036 1.00 88.12 233 ILE A O 1
ATOM 1740 N N . ALA A 1 234 ? 9.530 -8.688 -25.117 1.00 82.50 234 ALA A N 1
ATOM 1741 C CA . ALA A 1 234 ? 8.558 -9.095 -24.108 1.00 82.50 234 ALA A CA 1
ATOM 1742 C C . ALA A 1 234 ? 8.835 -8.488 -22.722 1.00 82.50 234 ALA A C 1
ATOM 1744 O O . ALA A 1 234 ? 7.886 -8.130 -22.031 1.00 82.50 234 ALA A O 1
ATOM 1745 N N . ASP A 1 235 ? 10.103 -8.342 -22.328 1.00 83.12 235 ASP A N 1
ATOM 1746 C CA . ASP A 1 235 ? 10.470 -7.764 -21.032 1.00 83.12 235 ASP A CA 1
ATOM 1747 C C . ASP A 1 235 ? 10.283 -6.245 -21.042 1.00 83.12 235 ASP A C 1
ATOM 1749 O O . ASP A 1 235 ? 9.732 -5.692 -20.098 1.00 83.12 235 ASP A O 1
ATOM 1753 N N . VAL A 1 236 ? 10.644 -5.565 -22.136 1.00 86.19 236 VAL A N 1
ATOM 1754 C CA . VAL A 1 236 ? 10.425 -4.116 -22.276 1.00 86.19 236 VAL A CA 1
ATOM 1755 C C . VAL A 1 236 ? 8.929 -3.792 -22.339 1.00 86.19 236 VAL A C 1
ATOM 1757 O O . VAL A 1 236 ? 8.443 -2.926 -21.613 1.00 86.19 236 VAL A O 1
ATOM 1760 N N . GLN A 1 237 ? 8.160 -4.505 -23.169 1.00 83.25 237 GLN A N 1
ATOM 1761 C CA . GLN A 1 237 ? 6.720 -4.258 -23.320 1.00 83.25 237 GLN A CA 1
ATOM 1762 C C . GLN A 1 237 ? 5.917 -4.580 -22.059 1.00 83.25 237 GLN A C 1
ATOM 1764 O O . GLN A 1 237 ? 4.869 -3.969 -21.857 1.00 83.25 237 GLN A O 1
ATOM 1769 N N . ARG A 1 238 ? 6.413 -5.478 -21.200 1.00 80.50 238 ARG A N 1
ATOM 1770 C CA . ARG A 1 238 ? 5.767 -5.832 -19.930 1.00 80.50 238 ARG A CA 1
ATOM 1771 C C . ARG A 1 238 ? 5.563 -4.627 -19.014 1.00 80.50 238 ARG A C 1
ATOM 1773 O O . ARG A 1 238 ? 4.510 -4.514 -18.398 1.00 80.50 238 ARG A O 1
ATOM 1780 N N . TRP A 1 239 ? 6.546 -3.734 -18.924 1.00 82.94 239 TRP A N 1
ATOM 1781 C CA . TRP A 1 239 ? 6.524 -2.639 -17.948 1.00 82.94 239 TRP A CA 1
ATOM 1782 C C . TRP A 1 239 ? 5.853 -1.368 -18.469 1.00 82.94 239 TRP A C 1
ATOM 1784 O O . TRP A 1 239 ? 5.339 -0.573 -17.687 1.00 82.94 239 TRP A O 1
ATOM 1794 N N . ARG A 1 240 ? 5.803 -1.174 -19.791 1.00 83.19 240 ARG A N 1
ATOM 1795 C CA . ARG A 1 240 ? 5.315 0.076 -20.398 1.00 83.19 240 ARG A CA 1
ATOM 1796 C C . ARG A 1 240 ? 3.931 0.525 -19.942 1.00 83.19 240 ARG A C 1
ATOM 1798 O O . ARG A 1 240 ? 3.757 1.727 -19.765 1.00 83.19 240 ARG A O 1
ATOM 1805 N N . PRO A 1 241 ? 2.931 -0.346 -19.740 1.00 80.88 241 PRO A N 1
ATOM 1806 C CA . PRO A 1 241 ? 1.605 0.170 -19.406 1.00 80.88 241 PRO A CA 1
ATOM 1807 C C . PRO A 1 241 ? 1.514 0.800 -18.016 1.00 80.88 241 PRO A C 1
ATOM 1809 O O . PRO A 1 241 ? 0.613 1.604 -17.785 1.00 80.88 241 PRO A O 1
ATOM 1812 N N . PHE A 1 242 ? 2.474 0.531 -17.123 1.00 82.06 242 PHE A N 1
ATOM 1813 C CA . PHE A 1 242 ? 2.566 1.229 -15.841 1.00 82.06 242 PHE A CA 1
ATOM 1814 C C . PHE A 1 242 ? 2.933 2.709 -15.991 1.00 82.06 242 PHE A C 1
ATOM 1816 O O . PHE A 1 242 ? 2.698 3.480 -15.064 1.00 82.06 242 PHE A O 1
ATOM 1823 N N . LEU A 1 243 ? 3.400 3.140 -17.173 1.00 84.50 243 LEU A N 1
ATOM 1824 C CA . LEU A 1 243 ? 3.647 4.547 -17.485 1.00 84.50 243 LEU A CA 1
ATOM 1825 C C . LEU A 1 243 ? 2.403 5.404 -17.205 1.00 84.50 243 LEU A C 1
ATOM 1827 O O . LEU A 1 243 ? 2.543 6.522 -16.725 1.00 84.50 243 LEU A O 1
ATOM 1831 N N . ALA A 1 244 ? 1.191 4.866 -17.401 1.00 81.56 244 ALA A N 1
ATOM 1832 C CA . ALA A 1 244 ? -0.080 5.557 -17.152 1.00 81.56 244 ALA A CA 1
ATOM 1833 C C . ALA A 1 244 ? -0.281 6.047 -15.700 1.00 81.56 244 ALA A C 1
ATOM 1835 O O . ALA A 1 244 ? -1.127 6.917 -15.460 1.00 81.56 244 ALA A O 1
ATOM 1836 N N . TYR A 1 245 ? 0.482 5.499 -14.750 1.00 83.94 245 TYR A N 1
ATOM 1837 C CA . TYR A 1 245 ? 0.452 5.842 -13.324 1.00 83.94 245 TYR A CA 1
ATOM 1838 C C . TYR A 1 245 ? 1.603 6.769 -12.902 1.00 83.94 245 TYR A C 1
ATOM 1840 O O . TYR A 1 245 ? 1.715 7.134 -11.731 1.00 83.94 245 TYR A O 1
ATOM 1848 N N . THR A 1 246 ? 2.453 7.158 -13.856 1.00 84.50 246 THR A N 1
ATOM 1849 C CA . THR A 1 246 ? 3.653 7.965 -13.617 1.00 84.50 246 THR A CA 1
ATOM 1850 C C . THR A 1 246 ? 3.455 9.430 -13.987 1.00 84.50 246 THR A C 1
ATOM 1852 O O . THR A 1 246 ? 2.663 9.771 -14.869 1.00 84.50 246 THR A O 1
ATOM 1855 N N . SER A 1 247 ? 4.249 10.301 -13.368 1.00 76.12 247 SER A N 1
ATOM 1856 C CA . SER A 1 247 ? 4.206 11.755 -13.557 1.00 76.12 247 SER A CA 1
ATOM 1857 C C . SER A 1 247 ? 4.450 12.198 -15.009 1.00 76.12 247 SER A C 1
ATOM 1859 O O . SER A 1 247 ? 3.978 13.256 -15.429 1.00 76.12 247 SER A O 1
ATOM 1861 N N . VAL A 1 248 ? 5.156 11.380 -15.796 1.00 74.31 248 VAL A N 1
ATOM 1862 C CA . VAL A 1 248 ? 5.498 11.677 -17.194 1.00 74.31 248 VAL A CA 1
ATOM 1863 C C . VAL A 1 248 ? 4.352 11.399 -18.168 1.00 74.31 248 VAL A C 1
ATOM 1865 O O . VAL A 1 248 ? 4.363 11.909 -19.291 1.00 74.31 248 VAL A O 1
ATOM 1868 N N . PHE A 1 249 ? 3.333 10.638 -17.756 1.00 68.75 249 PHE A N 1
ATOM 1869 C CA . PHE A 1 249 ? 2.174 10.379 -18.598 1.00 68.75 249 PHE A CA 1
ATOM 1870 C C . PHE A 1 249 ? 1.243 11.588 -18.625 1.00 68.75 249 PHE A C 1
ATOM 1872 O O . PHE A 1 249 ? 0.372 11.777 -17.778 1.00 68.75 249 PHE A O 1
ATOM 1879 N N . THR A 1 250 ? 1.406 12.403 -19.662 1.00 56.75 250 THR A N 1
ATOM 1880 C CA . THR A 1 250 ? 0.456 13.454 -20.017 1.00 56.75 250 THR A CA 1
ATOM 1881 C C . THR A 1 250 ? -0.443 12.936 -21.128 1.00 56.75 250 THR A C 1
ATOM 1883 O O . THR A 1 250 ? -0.039 12.812 -22.283 1.00 56.75 250 THR A O 1
ATOM 1886 N N . ASN A 1 251 ? -1.696 12.613 -20.805 1.00 52.56 251 ASN A N 1
ATOM 1887 C CA . ASN A 1 251 ? -2.655 12.354 -21.875 1.00 52.56 251 ASN A CA 1
ATOM 1888 C C . ASN A 1 251 ? -2.959 13.655 -22.643 1.00 52.56 251 ASN A C 1
ATOM 1890 O O . ASN A 1 251 ? -2.724 14.764 -22.160 1.00 52.56 251 ASN A O 1
ATOM 1894 N N . SER A 1 252 ? -3.541 13.528 -23.834 1.00 43.06 252 SER A N 1
ATOM 1895 C CA . SER A 1 252 ? -3.906 14.633 -24.739 1.00 43.06 252 SER A CA 1
ATOM 1896 C C . SER A 1 252 ? -4.839 15.699 -24.137 1.00 43.06 252 SER A C 1
ATOM 1898 O O . SER A 1 252 ? -5.085 16.725 -24.767 1.00 43.06 252 SER A O 1
ATOM 1900 N N . THR A 1 253 ? -5.345 15.487 -22.917 1.00 51.84 253 THR A N 1
ATOM 1901 C CA . THR A 1 253 ? -6.173 16.439 -22.163 1.00 51.84 253 THR A CA 1
ATOM 1902 C C . THR A 1 253 ? -5.430 17.154 -21.027 1.00 51.84 253 THR A C 1
ATOM 1904 O O . THR A 1 253 ? -6.059 17.908 -20.289 1.00 51.84 253 THR A O 1
ATOM 1907 N N . GLY A 1 254 ? -4.120 16.928 -20.859 1.00 52.75 254 GLY A N 1
ATOM 1908 C CA . GLY A 1 254 ? -3.333 17.488 -19.753 1.00 52.75 254 GLY A CA 1
ATOM 1909 C C . GLY A 1 254 ? -3.750 16.955 -18.377 1.00 52.75 254 GLY A C 1
ATOM 1910 O O . GLY A 1 254 ? -3.512 17.613 -17.365 1.00 52.75 254 GLY A O 1
ATOM 1911 N N . LYS A 1 255 ? -4.430 15.799 -18.323 1.00 54.56 255 LYS A N 1
ATOM 1912 C CA . LYS A 1 255 ? -4.864 15.203 -17.055 1.00 54.56 255 LYS A CA 1
ATOM 1913 C C . LYS A 1 255 ? -3.695 14.520 -16.350 1.00 54.56 255 LYS A C 1
ATOM 1915 O O . LYS A 1 255 ? -2.807 13.969 -16.994 1.00 54.56 255 LYS A O 1
ATOM 1920 N N . ARG A 1 256 ? -3.781 14.568 -15.019 1.00 61.62 256 ARG A N 1
ATOM 1921 C CA . ARG A 1 256 ? -2.903 13.931 -14.031 1.00 61.62 256 ARG A CA 1
ATOM 1922 C C . ARG A 1 256 ? -2.771 12.415 -14.272 1.00 61.62 256 ARG A C 1
ATOM 1924 O O . ARG A 1 256 ? -3.688 11.840 -14.870 1.00 61.62 256 ARG A O 1
ATOM 1931 N N . PRO A 1 257 ? -1.688 11.782 -13.783 1.00 66.62 257 PRO A N 1
ATOM 1932 C CA . PRO A 1 257 ? -1.535 10.332 -13.826 1.00 66.62 257 PRO A CA 1
ATOM 1933 C C . PRO A 1 257 ? -2.740 9.609 -13.226 1.00 66.62 257 PRO A C 1
ATOM 1935 O O . PRO A 1 257 ? -3.391 10.104 -12.300 1.00 66.62 257 PRO A O 1
ATOM 1938 N N . SER A 1 258 ? -3.038 8.430 -13.774 1.00 77.12 258 SER A N 1
ATOM 1939 C CA . SER A 1 258 ? -4.026 7.525 -13.181 1.00 77.12 258 SER A CA 1
ATOM 1940 C C . SER A 1 258 ? -3.477 6.948 -11.876 1.00 77.12 258 SER A C 1
ATOM 1942 O O . SER A 1 258 ? -2.288 7.066 -11.587 1.00 77.12 258 SER A O 1
ATOM 1944 N N . GLN A 1 259 ? -4.327 6.288 -11.095 1.00 79.00 259 GLN A N 1
ATOM 1945 C CA . GLN A 1 259 ? -3.898 5.583 -9.890 1.00 79.00 259 GLN A CA 1
ATOM 1946 C C . GLN A 1 259 ? -3.839 4.081 -10.147 1.00 79.00 259 GLN A C 1
ATOM 1948 O O . GLN A 1 259 ? -4.788 3.501 -10.676 1.00 79.00 259 GLN A O 1
ATOM 1953 N N . TYR A 1 260 ? -2.737 3.462 -9.747 1.00 79.75 260 TYR A N 1
ATOM 1954 C CA . TYR A 1 260 ? -2.583 2.021 -9.669 1.00 79.75 260 TYR A CA 1
ATOM 1955 C C . TYR A 1 260 ? -3.307 1.520 -8.418 1.00 79.75 260 TYR A C 1
ATOM 1957 O O . TYR A 1 260 ? -2.797 1.635 -7.306 1.00 79.75 260 TYR A O 1
ATOM 1965 N N . ALA A 1 261 ? -4.538 1.037 -8.582 1.00 78.69 261 ALA A N 1
ATOM 1966 C CA . ALA A 1 261 ? -5.369 0.616 -7.460 1.00 78.69 261 ALA A CA 1
ATOM 1967 C C . ALA A 1 261 ? -4.968 -0.774 -6.944 1.00 78.69 261 ALA A C 1
ATOM 1969 O O . ALA A 1 261 ? -4.960 -1.756 -7.689 1.00 78.69 261 ALA A O 1
ATOM 1970 N N . MET A 1 262 ? -4.705 -0.860 -5.643 1.00 79.56 262 MET A N 1
ATOM 1971 C CA . MET A 1 262 ? -4.571 -2.113 -4.908 1.00 79.56 262 MET A CA 1
ATOM 1972 C C . MET A 1 262 ? -5.600 -2.140 -3.787 1.00 79.56 262 MET A C 1
ATOM 1974 O O . MET A 1 262 ? -5.814 -1.142 -3.101 1.00 79.56 262 MET A O 1
ATOM 1978 N N . ARG A 1 263 ? -6.231 -3.291 -3.581 1.00 79.75 263 ARG A N 1
ATOM 1979 C CA . ARG A 1 263 ? -7.212 -3.476 -2.517 1.00 79.75 263 ARG A CA 1
ATOM 1980 C C . ARG A 1 263 ? -6.548 -4.104 -1.307 1.00 79.75 263 ARG A C 1
ATOM 1982 O O . ARG A 1 263 ? -6.007 -5.200 -1.390 1.00 79.75 263 ARG A O 1
ATOM 1989 N N . LEU A 1 264 ? -6.623 -3.419 -0.180 1.00 81.69 264 LEU A N 1
ATOM 1990 C CA . LEU A 1 264 ? -6.260 -3.949 1.123 1.00 81.69 264 LEU A CA 1
ATOM 1991 C C . LEU A 1 264 ? -7.474 -4.665 1.707 1.00 81.69 264 LEU A C 1
ATOM 1993 O O . LEU A 1 264 ? -8.552 -4.070 1.764 1.00 81.69 264 LEU A O 1
ATOM 1997 N N . ARG A 1 265 ? -7.317 -5.912 2.152 1.00 84.50 265 ARG A N 1
ATOM 1998 C CA . ARG A 1 265 ? -8.404 -6.688 2.759 1.00 84.50 265 ARG A CA 1
ATOM 1999 C C . ARG A 1 265 ? -7.901 -7.473 3.958 1.00 84.50 265 ARG A C 1
ATOM 2001 O O . ARG A 1 265 ? -6.805 -8.013 3.918 1.00 84.50 265 ARG A O 1
ATOM 2008 N N . GLY A 1 266 ? -8.684 -7.534 5.027 1.00 86.44 266 GLY A N 1
ATOM 2009 C CA . GLY A 1 266 ? -8.251 -8.216 6.243 1.00 86.44 266 GLY A CA 1
ATOM 2010 C C . GLY A 1 266 ? -9.242 -8.124 7.388 1.00 86.44 266 GLY A C 1
ATOM 2011 O O . GLY A 1 266 ? -10.376 -7.674 7.219 1.00 86.44 266 GLY A O 1
ATOM 2012 N N . ARG A 1 267 ? -8.808 -8.541 8.575 1.00 91.12 267 ARG A N 1
ATOM 2013 C CA . ARG A 1 267 ? -9.579 -8.458 9.819 1.00 91.12 267 ARG A CA 1
ATOM 2014 C C . ARG A 1 267 ? -8.717 -7.889 10.929 1.00 91.12 267 ARG A C 1
ATOM 2016 O O . ARG A 1 267 ? -7.538 -8.209 11.049 1.00 91.12 267 ARG A O 1
ATOM 2023 N N . PHE A 1 268 ? -9.325 -7.045 11.748 1.00 92.38 268 PHE A N 1
ATOM 2024 C CA . PHE A 1 268 ? -8.709 -6.563 12.970 1.00 92.38 268 PHE A CA 1
ATOM 2025 C C . PHE A 1 268 ? -8.951 -7.568 14.085 1.00 92.38 268 PHE A C 1
ATOM 2027 O O . PHE A 1 268 ? -10.025 -8.160 14.187 1.00 92.38 268 PHE A O 1
ATOM 2034 N N . GLU A 1 269 ? -7.970 -7.713 14.958 1.00 92.94 269 GLU A N 1
ATOM 2035 C CA . GLU A 1 269 ? -8.144 -8.369 16.240 1.00 92.94 269 GLU A CA 1
ATOM 2036 C C . GLU A 1 269 ? -7.958 -7.361 17.362 1.00 92.94 269 GLU A C 1
ATOM 2038 O O . GLU A 1 269 ? -7.072 -6.501 17.328 1.00 92.94 269 GLU A O 1
ATOM 2043 N N . GLY A 1 270 ? -8.797 -7.496 18.376 1.00 92.06 270 GLY A N 1
ATOM 2044 C CA . GLY A 1 270 ? -8.670 -6.785 19.631 1.00 92.06 270 GLY A CA 1
ATOM 2045 C C . GLY A 1 270 ? -8.812 -7.729 20.813 1.00 92.06 270 GLY A C 1
ATOM 2046 O O . GLY A 1 270 ? -9.135 -8.908 20.665 1.00 92.06 270 GLY A O 1
ATOM 2047 N N . MET A 1 271 ? -8.558 -7.201 22.002 1.00 92.69 271 MET A N 1
ATOM 2048 C CA . MET A 1 271 ? -8.645 -7.951 23.247 1.00 92.69 271 MET A CA 1
ATOM 2049 C C . MET A 1 271 ? -9.481 -7.204 24.273 1.00 92.69 271 MET A C 1
ATOM 2051 O O . MET A 1 271 ? -9.360 -5.986 24.434 1.00 92.69 271 MET A O 1
ATOM 2055 N N . THR A 1 272 ? -10.324 -7.952 24.974 1.00 90.62 272 THR A N 1
ATOM 2056 C CA . THR A 1 272 ? -11.115 -7.442 26.093 1.00 90.62 272 THR A CA 1
ATOM 2057 C C . THR A 1 272 ? -10.286 -7.390 27.384 1.00 90.62 272 THR A C 1
ATOM 2059 O O . THR A 1 272 ? -9.271 -8.080 27.508 1.00 90.62 272 THR A O 1
ATOM 2062 N N . PRO A 1 273 ? -10.721 -6.649 28.420 1.00 87.06 273 PRO A N 1
ATOM 2063 C CA . PRO A 1 273 ? -10.089 -6.682 29.741 1.00 87.06 273 PRO A CA 1
ATOM 2064 C C . PRO A 1 273 ? -10.045 -8.069 30.397 1.00 87.06 273 PRO A C 1
ATOM 2066 O O . PRO A 1 273 ? -9.196 -8.301 31.257 1.00 87.06 273 PRO A O 1
ATOM 2069 N N . SER A 1 274 ? -10.948 -8.984 30.020 1.00 84.69 274 SER A N 1
ATOM 2070 C CA . SER A 1 274 ? -10.935 -10.382 30.476 1.00 84.69 274 SER A CA 1
ATOM 2071 C C . SER A 1 274 ? -9.854 -11.232 29.798 1.00 84.69 274 SER A C 1
ATOM 2073 O O . SER A 1 274 ? -9.578 -12.332 30.273 1.00 84.69 274 SER A O 1
ATOM 2075 N N . GLY A 1 275 ? -9.207 -10.719 28.746 1.00 86.00 275 GLY A N 1
ATOM 2076 C CA . GLY A 1 275 ? -8.193 -11.423 27.960 1.00 86.00 275 GLY A CA 1
ATOM 2077 C C . GLY A 1 275 ? -8.758 -12.211 26.778 1.00 86.00 275 GLY A C 1
ATOM 2078 O O . GLY A 1 275 ? -8.020 -12.979 26.162 1.00 86.00 275 GLY A O 1
ATOM 2079 N N . ASP A 1 276 ? -10.040 -12.034 26.453 1.00 86.75 276 ASP A N 1
ATOM 2080 C CA . ASP A 1 276 ? -10.664 -12.696 25.311 1.00 86.75 276 ASP A CA 1
ATOM 2081 C C . ASP A 1 276 ? -10.269 -11.982 24.013 1.00 86.75 276 ASP A C 1
ATOM 2083 O O . ASP A 1 276 ? -10.304 -10.752 23.931 1.00 86.75 276 ASP A O 1
ATOM 2087 N N . LEU A 1 277 ? -9.894 -12.761 22.996 1.00 89.25 277 LEU A N 1
ATOM 2088 C CA . LEU A 1 277 ? -9.612 -12.254 21.654 1.00 89.25 277 LEU A CA 1
ATOM 2089 C C . LEU A 1 277 ? -10.915 -12.098 20.870 1.00 89.25 277 LEU A C 1
ATOM 2091 O O . LEU A 1 277 ? -11.724 -13.025 20.805 1.00 89.25 277 LEU A O 1
ATOM 2095 N N . ILE A 1 278 ? -11.090 -10.934 20.249 1.00 90.25 278 ILE A N 1
ATOM 2096 C CA . ILE A 1 278 ? -12.235 -10.597 19.407 1.00 90.25 278 ILE A CA 1
ATOM 2097 C C . ILE A 1 278 ? -11.724 -10.269 18.009 1.00 90.25 278 ILE A C 1
ATOM 2099 O O . ILE A 1 278 ? -10.944 -9.335 17.829 1.00 90.25 278 ILE A O 1
ATOM 2103 N N . THR A 1 279 ? -12.193 -11.016 17.018 1.00 90.19 279 THR A N 1
ATOM 2104 C CA . THR A 1 279 ? -11.915 -10.753 15.604 1.00 90.19 279 THR A CA 1
ATOM 2105 C C . THR A 1 279 ? -13.031 -9.901 15.019 1.00 90.19 279 THR A C 1
ATOM 2107 O O . THR A 1 279 ? -14.200 -10.101 15.341 1.00 90.19 279 THR A O 1
ATOM 2110 N N . SER A 1 280 ? -12.688 -8.954 14.156 1.00 90.31 280 SER A N 1
ATOM 2111 C CA . SER A 1 280 ? -13.653 -8.080 13.508 1.00 90.31 280 SER A CA 1
ATOM 2112 C C . SER A 1 280 ? -14.353 -8.733 12.314 1.00 90.31 280 SER A C 1
ATOM 2114 O O . SER A 1 280 ? -13.897 -9.745 11.759 1.00 90.31 280 SER A O 1
ATOM 2116 N N . SER A 1 281 ? -15.418 -8.086 11.833 1.00 87.62 281 SER A N 1
ATOM 2117 C CA . SER A 1 281 ? -15.864 -8.283 10.453 1.00 87.62 281 SER A CA 1
ATOM 2118 C C . SER A 1 281 ? -14.745 -7.917 9.475 1.00 87.62 281 SER A C 1
ATOM 2120 O O . SER A 1 281 ? -13.833 -7.154 9.802 1.00 87.62 281 SER A O 1
ATOM 2122 N N . GLU A 1 282 ? -14.809 -8.457 8.264 1.00 85.56 282 GLU A N 1
ATOM 2123 C CA . GLU A 1 282 ? -13.813 -8.161 7.238 1.00 85.56 282 GLU A CA 1
ATOM 2124 C C . GLU A 1 282 ? -13.830 -6.676 6.849 1.00 85.56 282 GLU A C 1
ATOM 2126 O O . GLU A 1 282 ? -14.890 -6.087 6.634 1.00 85.56 282 GLU A O 1
ATOM 2131 N N . TYR A 1 283 ? -12.641 -6.087 6.766 1.00 85.75 283 TYR A N 1
ATOM 2132 C CA . TYR A 1 283 ? -12.388 -4.744 6.268 1.00 85.75 283 TYR A CA 1
ATOM 2133 C C . TYR A 1 283 ? -11.805 -4.827 4.862 1.00 85.75 283 TYR A C 1
ATOM 2135 O O . TYR A 1 283 ? -10.939 -5.663 4.597 1.00 85.75 283 TYR A O 1
ATOM 2143 N N . ALA A 1 284 ? -12.246 -3.937 3.977 1.00 85.19 284 ALA A N 1
ATOM 2144 C CA . ALA A 1 284 ? -11.665 -3.779 2.655 1.00 85.19 284 ALA A CA 1
ATOM 2145 C C . ALA A 1 284 ? -11.612 -2.299 2.271 1.00 85.19 284 ALA A C 1
ATOM 2147 O O . ALA A 1 284 ? -12.590 -1.574 2.455 1.00 85.19 284 ALA A O 1
ATOM 2148 N N . THR A 1 285 ? -10.489 -1.860 1.708 1.00 82.56 285 THR A N 1
ATOM 2149 C CA . THR A 1 285 ? -10.339 -0.507 1.162 1.00 82.56 285 THR A CA 1
ATOM 2150 C C . THR A 1 285 ? -9.436 -0.511 -0.065 1.00 82.56 285 THR A C 1
ATOM 2152 O O . THR A 1 285 ? -8.513 -1.319 -0.158 1.00 82.56 285 THR A O 1
ATOM 2155 N N . ASP A 1 286 ? -9.698 0.396 -1.003 1.00 81.12 286 ASP A N 1
ATOM 2156 C CA . ASP A 1 286 ? -8.878 0.581 -2.199 1.00 81.12 286 ASP A CA 1
ATOM 2157 C C . ASP A 1 286 ? -7.860 1.706 -1.955 1.00 81.12 286 ASP A C 1
ATOM 2159 O O . ASP A 1 286 ? -8.210 2.803 -1.509 1.00 81.12 286 ASP A O 1
ATOM 2163 N N . ILE A 1 287 ? -6.591 1.419 -2.244 1.00 82.12 287 ILE A N 1
ATOM 2164 C CA . ILE A 1 287 ? -5.461 2.342 -2.128 1.00 82.12 287 ILE A CA 1
ATOM 2165 C C . ILE A 1 287 ? -4.854 2.510 -3.519 1.00 82.12 287 ILE A C 1
ATOM 2167 O O . ILE A 1 287 ? -4.401 1.549 -4.139 1.00 82.12 287 ILE A O 1
ATOM 2171 N N . GLY A 1 288 ? -4.883 3.737 -4.028 1.00 82.50 288 GLY A N 1
ATOM 2172 C CA . GLY A 1 288 ? -4.316 4.100 -5.319 1.00 82.50 288 GLY A CA 1
ATOM 2173 C C . GLY A 1 288 ? -2.863 4.537 -5.191 1.00 82.50 288 GLY A C 1
ATOM 2174 O O . GLY A 1 288 ? -2.571 5.475 -4.464 1.00 82.50 288 GLY A O 1
ATOM 2175 N N . PHE A 1 289 ? -1.952 3.915 -5.926 1.00 83.88 289 PHE A N 1
ATOM 2176 C CA . PHE A 1 289 ? -0.545 4.307 -5.974 1.00 83.88 289 PHE A CA 1
ATOM 2177 C C . PHE A 1 289 ? -0.231 5.046 -7.268 1.00 83.88 289 PHE A C 1
ATOM 2179 O O . PHE A 1 289 ? -0.730 4.697 -8.335 1.00 83.88 289 PHE A O 1
ATOM 2186 N N . CYS A 1 290 ? 0.589 6.080 -7.198 1.00 84.38 290 CYS A N 1
ATOM 2187 C CA . CYS A 1 290 ? 0.925 6.888 -8.364 1.00 84.38 290 CYS A CA 1
ATOM 2188 C C . CYS A 1 290 ? 2.185 7.709 -8.115 1.00 84.38 290 CYS A C 1
ATOM 2190 O O . CYS A 1 290 ? 2.635 7.834 -6.984 1.00 84.38 290 CYS A O 1
ATOM 2192 N N . GLU A 1 291 ? 2.763 8.263 -9.174 1.00 86.88 291 GLU A N 1
ATOM 2193 C CA . GLU A 1 291 ? 3.881 9.203 -9.083 1.00 86.88 291 GLU A CA 1
ATOM 2194 C C . GLU A 1 291 ? 3.391 10.608 -9.451 1.00 86.88 291 GLU A C 1
ATOM 2196 O O . GLU A 1 291 ? 2.903 10.822 -10.561 1.00 86.88 291 GLU A O 1
ATOM 2201 N N . GLY A 1 292 ? 3.519 11.583 -8.550 1.00 79.94 292 GLY A N 1
ATOM 2202 C CA . GLY A 1 292 ? 3.146 12.978 -8.816 1.00 79.94 292 GLY A CA 1
ATOM 2203 C C . GLY A 1 292 ? 1.636 13.244 -8.797 1.00 79.94 292 GLY A C 1
ATOM 2204 O O . GLY A 1 292 ? 1.138 14.110 -9.522 1.00 79.94 292 GLY A O 1
ATOM 2205 N N . CYS A 1 293 ? 0.883 12.483 -8.009 1.00 73.88 293 CYS A N 1
ATOM 2206 C CA . CYS A 1 293 ? -0.574 12.504 -8.022 1.00 73.88 293 CYS A CA 1
ATOM 2207 C C . CYS A 1 293 ? -1.233 13.328 -6.915 1.00 73.88 293 CYS A C 1
ATOM 2209 O O . CYS A 1 293 ? -2.431 13.561 -7.046 1.00 73.88 293 CYS A O 1
ATOM 2211 N N . VAL A 1 294 ? -0.494 13.774 -5.887 1.00 63.06 294 VAL A N 1
ATOM 2212 C CA . VAL A 1 294 ? -0.981 14.444 -4.654 1.00 63.06 294 VAL A CA 1
ATOM 2213 C C . VAL A 1 294 ? -2.450 14.895 -4.715 1.00 63.06 294 VAL A C 1
ATOM 2215 O O . VAL A 1 294 ? -2.817 15.922 -5.304 1.00 63.06 294 VAL A O 1
ATOM 2218 N N . PHE A 1 295 ? -3.298 14.060 -4.118 1.00 61.12 295 PHE A N 1
ATOM 2219 C CA . PHE A 1 295 ? -4.752 14.149 -4.123 1.00 61.12 295 PHE A CA 1
ATOM 2220 C C . PHE A 1 295 ? -5.229 14.798 -2.819 1.00 61.12 295 PHE A C 1
ATOM 2222 O O . PHE A 1 295 ? -5.424 14.121 -1.824 1.00 61.12 295 PHE A O 1
ATOM 2229 N N . ASN A 1 296 ? -5.520 16.100 -2.853 1.00 56.06 296 ASN A N 1
ATOM 2230 C CA . ASN A 1 296 ? -6.107 16.853 -1.735 1.00 56.06 296 ASN A CA 1
ATOM 2231 C C . ASN A 1 296 ? -5.207 17.058 -0.501 1.00 56.06 296 ASN A C 1
ATOM 2233 O O . ASN A 1 296 ? -4.317 16.282 -0.181 1.00 56.06 296 ASN A O 1
ATOM 2237 N N . ALA A 1 297 ? -5.489 18.138 0.230 1.00 52.91 297 ALA A N 1
ATOM 2238 C CA . ALA A 1 297 ? -4.817 18.486 1.481 1.00 52.91 297 ALA A CA 1
ATOM 2239 C C . ALA A 1 297 ? -4.867 17.352 2.530 1.00 52.91 297 ALA A C 1
ATOM 2241 O O . ALA A 1 297 ? -3.891 17.135 3.239 1.00 52.91 297 ALA A O 1
ATOM 2242 N N . ALA A 1 298 ? -5.948 16.565 2.541 1.00 54.06 298 ALA A N 1
ATOM 2243 C CA . ALA A 1 298 ? -6.111 15.386 3.391 1.00 54.06 298 ALA A CA 1
ATOM 2244 C C . ALA A 1 298 ? -5.022 14.313 3.191 1.00 54.06 298 ALA A C 1
ATOM 2246 O O . ALA A 1 298 ? -4.574 13.712 4.165 1.00 54.06 298 ALA A O 1
ATOM 2247 N N . SER A 1 299 ? -4.552 14.079 1.955 1.00 58.78 299 SER A N 1
ATOM 2248 C CA . SER A 1 299 ? -3.530 13.052 1.703 1.00 58.78 299 SER A CA 1
ATOM 2249 C C . SER A 1 299 ? -2.142 13.469 2.191 1.00 58.78 299 SER A C 1
ATOM 2251 O O . SER A 1 299 ? -1.300 12.614 2.448 1.00 58.78 299 SER A O 1
ATOM 2253 N N . LEU A 1 300 ? -1.890 14.777 2.326 1.00 60.69 300 LEU A N 1
ATOM 2254 C CA . LEU A 1 300 ? -0.619 15.309 2.829 1.00 60.69 300 LEU A CA 1
ATOM 2255 C C . LEU A 1 300 ? -0.433 15.045 4.329 1.00 60.69 300 LEU A C 1
ATOM 2257 O O . LEU A 1 300 ? 0.702 14.968 4.792 1.00 60.69 300 LEU A O 1
ATOM 2261 N N . CYS A 1 301 ? -1.529 14.861 5.068 1.00 66.38 301 CYS A N 1
ATOM 2262 C CA . CYS A 1 301 ? -1.501 14.610 6.508 1.00 66.38 301 CYS A CA 1
ATOM 2263 C C . CYS A 1 301 ? -1.341 13.135 6.886 1.00 66.38 301 CYS A C 1
ATOM 2265 O O . CYS A 1 301 ? -1.212 12.820 8.059 1.00 66.38 301 CYS A O 1
ATOM 2267 N N . LEU A 1 302 ? -1.284 12.226 5.910 1.00 60.12 302 LEU A N 1
ATOM 2268 C CA . LEU A 1 302 ? -1.138 10.784 6.145 1.00 60.12 302 LEU A CA 1
ATOM 2269 C C . LEU A 1 302 ? 0.276 10.349 6.591 1.00 60.12 302 LEU A C 1
ATOM 2271 O O . LEU A 1 302 ? 0.489 9.172 6.871 1.00 60.12 302 LEU A O 1
ATOM 2275 N N . ASN A 1 303 ? 1.235 11.281 6.639 1.00 53.28 303 ASN A N 1
ATOM 2276 C CA . ASN A 1 303 ? 2.626 11.048 7.052 1.00 53.28 303 ASN A CA 1
ATOM 2277 C C . ASN A 1 303 ? 2.979 11.678 8.417 1.00 53.28 303 ASN A C 1
ATOM 2279 O O . ASN A 1 303 ? 4.164 11.715 8.759 1.00 53.28 303 ASN A O 1
ATOM 2283 N N . TYR A 1 304 ? 2.002 12.249 9.129 1.00 44.69 304 TYR A N 1
ATOM 2284 C CA . TYR A 1 304 ? 2.217 12.988 10.380 1.00 44.69 304 TYR A CA 1
ATOM 2285 C C . TYR A 1 304 ? 1.939 12.144 11.621 1.00 44.69 304 TYR A C 1
ATOM 2287 O O . TYR A 1 304 ? 0.995 11.329 11.564 1.00 44.69 304 TYR A O 1
#

pLDDT: mean 73.25, std 19.51, range [24.92, 95.31]

Radius of gyration: 26.4 Å; Cα contacts (8 Å, |Δi|>4): 641; chains: 1; bounding box: 52×68×99 Å

Foldseek 3Di:
DDDDDDDDDDDPPPCPPDPQLQAFKAFDAWWFFDWDADPVPRDIDGNRHTDPDHDPAAEDALQPDQFFKTKIKIGGQDDFDWDQDPVRDIDTFWPWWWFFKWWWAKAFDCPPPDPPQPFDQQPAPDPPDGRHDDPVPPDPDDPDDGIDMWTWGWDTAGHRGMTIIITTPGHSVSSVSLVLLLVLQVLLVQLQVQLVGLVRQLPDDLPCPGSQVVSQVSCCVRVNHPPAHSNDSCRSVNSNVSPQQEQPDQDPVRDGRDFRKMKMKTWIWTAGPVGDIRIYHMDIDIYTYGHPRPDDSRNVRRRD

Solvent-accessible surface area (backbone atoms only — not comparable to full-atom values): 16993 Å² total; per-residue (Å²): 135,81,88,81,84,80,90,76,90,75,81,82,76,73,79,80,70,89,69,64,54,41,79,24,30,37,60,75,47,47,33,40,39,28,69,48,73,40,84,89,78,68,48,70,44,67,42,91,50,72,43,92,57,74,60,89,70,46,65,46,31,42,78,82,46,60,55,35,54,43,36,32,37,28,36,24,63,37,71,69,54,80,42,78,41,98,86,76,47,78,47,65,60,63,51,27,36,28,45,48,28,36,44,28,37,42,35,46,62,64,84,85,46,66,90,87,63,70,77,84,74,66,63,49,93,37,102,87,43,65,68,45,46,59,74,88,66,79,60,90,88,64,86,83,78,60,74,47,76,42,66,22,40,49,67,63,18,46,50,72,35,70,36,51,37,38,33,67,78,41,49,44,64,61,33,49,38,52,40,49,46,37,49,47,4,51,31,30,46,46,20,16,60,74,39,78,32,56,85,39,17,63,74,45,64,60,51,78,92,35,49,24,10,44,34,30,50,49,30,35,70,74,69,31,77,81,66,53,43,47,48,35,44,71,53,33,61,63,32,34,72,47,28,50,23,22,64,84,34,65,50,100,81,72,47,75,32,46,63,48,51,33,34,42,38,33,31,43,33,24,36,29,84,87,69,50,79,37,45,29,35,78,38,74,49,61,40,23,35,22,26,76,51,83,64,62,73,58,50,69,32,42,77,114

Nearest PDB structures (foldseek):
  5llk-assembly1_A  TM=5.262E-01  e=1.433E+00  Homo sapiens
  3k2m-assembly2_C  TM=5.492E-01  e=3.055E+00  Homo sapiens
  4fe9-assembly1_A  TM=5.112E-01  e=1.519E+00  Bacteroides thetaiotaomicron VPI-5482
  8i4m-assembly1_D  TM=1.409E-01  e=4.474E-01  Prochlorococcus phage P-SCSP1u
  8xkm-assembly1_A  TM=2.513E-01  e=9.790E+00  Homo sapiens

Sequence (304 aa):
MSKKSYMVGGFALLLIGCNGGESNFIPLWATVPGYSLDEATGLVTCDGELSEEQMLGISVDVSIQSSLTLYVLAENRAMDQEVILGNGGQYTPSNQITPLRFDFHWECDSTGFTADLGPLYVPAFSATQPFCLDKRGDAEDQDFKGADTISASGPAIIPEERGHIEVQVVPSQLIEGIYDTFEFAKQADLCCDQAGGCQEVGSASVDANTECGKLQALFDTVAGENAFSANTIADVQRWRPFLAYTSVFTNSTGKRPSQYAMRLRGRFEGMTPSGDLITSSEYATDIGFCEGCVFNAASLCLNY

Secondary structure (DSSP, 8-state):
-----------------S--GGGTEEEEEEE-EEEEE-TTT--EEEEEEEPSS--S-EEEETTT-S-EEEEEEEEE-PPPPPEE-TTS-EE-----BEEEEEEEEEEE-GGGS-GGG-S-----SBTTB-SSEEGGG--S----S--EEEEEE---B-TT-EEEEEEEEE-HHHHHHHHHHHHHHHHHHHHHHHHTSTTSGGG----TTSHHHHHHHHHHHHT-TTSS-TT-HHHHHHHGGGGGGSTT---TT-PPPPPEEEEEEEEEEEE-TT--EEEPPPEEEEEEEESS---HHHHHGGG-